Protein AF-A0A835KIJ0-F1 (afdb_monomer_lite)

Sequence (261 aa):
MQQCHLDEHRTGLLRRSGEDGEFAVAELKIVEAASEDTPKKKQMVAELLLFRHGRWSVERPKTINGEGENAAADLLSSWTTRTVLPVGDTDLCWVDLYRGLLLCRVFDRCPVLRHVPLPVETMEMEPLTGPGSARNVCVSGGGHMVKLVVVFPRNGASSSKEGYTDLIPSLLMDAVDEARKNDAGNSAPSSRKSLPEPGMQASDILAGFQEVPSYGLDRDDMLKAYNILGLDNGRRISCLLGLPKNMRKDWLLMEIKSMIA

Radius of gyration: 21.9 Å; chains: 1; bounding box: 50×49×71 Å

pLDDT: mean 74.96, std 20.36, range [27.53, 96.56]

Organism: NCBI:txid1010633

Foldseek 3Di:
DPQDDADQLQKDKAWADDPVIWIKIKGKDWDWDQDPVGNVDTFTFIWIFMDTPLDTDIAGAAEDDVDDDRVRRVLSVPDDFRHWAQAHRFWIWGQDQQFGIWIWRRPDPGIHTYGDGDDPVSVVPADPVGQVVFWDWDADPNRHWIWIGGHDDDPPDDDDDDDDPPPPPTPTPPVHPPVPDDDDDDDDDDDDDDDDDDQDDPVLLVVLLVCLVVLPDDPVLNVLLVVLCPPPSNSVSSSLVSDRPVCSNVVSVVSSVSVVD

Structure (mmCIF, N/CA/C/O backbone):
data_AF-A0A835KIJ0-F1
#
_entry.id   AF-A0A835KIJ0-F1
#
loop_
_atom_site.group_PDB
_atom_site.id
_atom_site.type_symbol
_atom_site.label_atom_id
_atom_site.label_alt_id
_atom_site.label_comp_id
_atom_site.label_asym_id
_atom_site.label_entity_id
_atom_site.label_seq_id
_atom_site.pdbx_PDB_ins_code
_atom_site.Cartn_x
_atom_site.Cartn_y
_atom_site.Cartn_z
_atom_site.occupancy
_atom_site.B_iso_or_equiv
_atom_site.auth_seq_id
_atom_site.auth_comp_id
_atom_site.auth_asym_id
_atom_site.auth_atom_id
_atom_site.pdbx_PDB_model_num
ATOM 1 N N . MET A 1 1 ? 2.822 5.432 23.214 1.00 41.50 1 MET A N 1
ATOM 2 C CA . MET A 1 1 ? 2.946 4.704 21.933 1.00 41.50 1 MET A CA 1
ATOM 3 C C . MET A 1 1 ? 4.029 5.384 21.120 1.00 41.50 1 MET A C 1
ATOM 5 O O . MET A 1 1 ? 3.983 6.602 21.000 1.00 41.50 1 MET A O 1
ATOM 9 N N . GLN A 1 2 ? 5.035 4.646 20.653 1.00 38.44 2 GLN A N 1
ATOM 10 C CA . GLN A 1 2 ? 6.091 5.202 19.809 1.00 38.44 2 GLN A CA 1
ATOM 11 C C . GLN A 1 2 ? 5.464 5.596 18.467 1.00 38.44 2 GLN A C 1
ATOM 13 O O . GLN A 1 2 ? 4.863 4.759 17.799 1.00 38.44 2 GLN A O 1
ATOM 18 N N . GLN A 1 3 ? 5.515 6.884 18.126 1.00 49.81 3 GLN A N 1
ATOM 19 C CA . GLN A 1 3 ? 5.047 7.392 16.839 1.00 49.81 3 GLN A CA 1
ATOM 20 C C . GLN A 1 3 ? 6.002 6.877 15.760 1.00 49.81 3 GLN A C 1
ATOM 22 O O . GLN A 1 3 ? 7.054 7.461 15.516 1.00 49.81 3 GLN A O 1
ATOM 27 N N . CYS A 1 4 ? 5.670 5.739 15.155 1.00 57.22 4 CYS A N 1
ATOM 28 C CA . CYS A 1 4 ? 6.352 5.264 13.961 1.00 57.22 4 CYS A CA 1
ATOM 29 C C . CYS A 1 4 ? 5.982 6.216 12.821 1.00 57.22 4 CYS A C 1
ATOM 31 O O . CYS A 1 4 ? 4.842 6.223 12.364 1.00 57.22 4 CYS A O 1
ATOM 33 N N . HIS A 1 5 ? 6.912 7.074 12.414 1.00 76.81 5 HIS A N 1
ATOM 34 C CA . HIS A 1 5 ? 6.743 7.879 11.212 1.00 76.81 5 HIS A CA 1
ATOM 35 C C . HIS A 1 5 ? 6.842 6.940 10.004 1.00 76.81 5 HIS A C 1
ATOM 37 O O . HIS A 1 5 ? 7.891 6.334 9.790 1.00 76.81 5 HIS A O 1
ATOM 43 N N . LEU A 1 6 ? 5.746 6.782 9.262 1.00 84.81 6 LEU A N 1
ATOM 44 C CA . LEU A 1 6 ? 5.715 6.000 8.024 1.00 84.81 6 LEU A CA 1
ATOM 45 C C . LEU A 1 6 ? 6.145 6.884 6.854 1.00 84.81 6 LEU A C 1
ATOM 47 O O . LEU A 1 6 ? 5.776 8.060 6.809 1.00 84.81 6 LEU A O 1
ATOM 51 N N . ASP A 1 7 ? 6.906 6.322 5.920 1.00 86.69 7 ASP A N 1
ATOM 52 C CA . ASP A 1 7 ? 7.260 6.985 4.665 1.00 86.69 7 ASP A CA 1
ATOM 53 C C . ASP A 1 7 ? 6.060 6.974 3.702 1.00 86.69 7 ASP A C 1
ATOM 55 O O . ASP A 1 7 ? 5.544 5.913 3.342 1.00 86.69 7 ASP A O 1
ATOM 59 N N . GLU A 1 8 ? 5.612 8.156 3.278 1.00 81.69 8 GLU A N 1
ATOM 60 C CA . GLU A 1 8 ? 4.432 8.332 2.420 1.00 81.69 8 GLU A CA 1
ATOM 61 C C . GLU A 1 8 ? 4.567 7.689 1.031 1.00 81.69 8 GLU A C 1
ATOM 63 O O . GLU A 1 8 ? 3.571 7.291 0.433 1.00 81.69 8 GLU A O 1
ATOM 68 N N . HIS A 1 9 ? 5.786 7.533 0.509 1.00 85.50 9 HIS A N 1
ATOM 69 C CA . HIS A 1 9 ? 6.026 6.936 -0.806 1.00 85.50 9 HIS A CA 1
ATOM 70 C C . HIS A 1 9 ? 6.149 5.414 -0.749 1.00 85.50 9 HIS A C 1
ATOM 72 O O . HIS A 1 9 ? 6.054 4.748 -1.782 1.00 85.50 9 HIS A O 1
ATOM 78 N N . ARG A 1 10 ? 6.378 4.859 0.445 1.00 91.94 10 ARG A N 1
ATOM 79 C CA . ARG A 1 10 ? 6.585 3.421 0.681 1.00 91.94 10 ARG A CA 1
ATOM 80 C C . ARG A 1 10 ? 5.423 2.747 1.386 1.00 91.94 10 ARG A C 1
ATOM 82 O O . ARG A 1 10 ? 5.423 1.519 1.511 1.00 91.94 10 ARG A O 1
ATOM 89 N N . THR A 1 11 ? 4.451 3.536 1.822 1.00 94.81 11 THR A N 1
ATOM 90 C CA . THR A 1 11 ? 3.296 3.078 2.582 1.00 94.81 11 THR A CA 1
ATOM 91 C C . THR A 1 11 ? 2.063 3.042 1.699 1.00 94.81 11 THR A C 1
ATOM 93 O O . THR A 1 11 ? 1.697 4.036 1.081 1.00 94.81 11 THR A O 1
ATOM 96 N N . GLY A 1 12 ? 1.406 1.887 1.657 1.00 93.69 12 GLY A N 1
ATOM 97 C CA . GLY A 1 12 ? 0.098 1.727 1.037 1.00 93.69 12 GLY A CA 1
ATOM 98 C C . GLY A 1 12 ? -0.989 1.499 2.077 1.00 93.69 12 GLY A C 1
ATOM 99 O O . GLY A 1 12 ? -0.742 0.947 3.152 1.00 93.69 12 GLY A O 1
ATOM 100 N N . LEU A 1 13 ? -2.204 1.903 1.723 1.00 93.00 13 LEU A N 1
ATOM 101 C CA . LEU A 1 13 ? -3.431 1.657 2.470 1.00 93.00 13 LEU A CA 1
ATOM 102 C C . LEU A 1 13 ? -4.401 0.908 1.549 1.00 93.00 13 LEU A C 1
ATOM 104 O O . LEU A 1 13 ? -4.644 1.344 0.423 1.00 93.00 13 LEU A O 1
ATOM 108 N N . LEU A 1 14 ? -4.941 -0.213 2.024 1.00 92.88 14 LEU A N 1
ATOM 109 C CA . LEU A 1 14 ? -5.892 -1.041 1.284 1.00 92.88 14 LEU A CA 1
ATOM 110 C C . LEU A 1 14 ? -7.078 -1.407 2.171 1.00 92.88 14 LEU A C 1
ATOM 112 O O . LEU A 1 14 ? -6.893 -1.791 3.326 1.00 92.88 14 LEU A O 1
ATOM 116 N N . ARG A 1 15 ? -8.285 -1.350 1.607 1.00 88.69 15 ARG A N 1
ATOM 117 C CA . ARG A 1 15 ? -9.520 -1.824 2.236 1.00 88.69 15 ARG A CA 1
ATOM 118 C C . ARG A 1 15 ? -10.118 -2.943 1.407 1.00 88.69 15 ARG A C 1
ATOM 120 O O . ARG A 1 15 ? -10.230 -2.819 0.190 1.00 88.69 15 ARG A O 1
ATOM 127 N N . ARG A 1 16 ? -10.516 -4.013 2.082 1.00 86.75 16 ARG A N 1
ATOM 128 C CA . ARG A 1 16 ? -11.211 -5.145 1.489 1.00 86.75 16 ARG A CA 1
ATOM 129 C C . ARG A 1 16 ? -12.697 -4.832 1.361 1.00 86.75 16 ARG A C 1
ATOM 131 O O . ARG A 1 16 ? -13.292 -4.264 2.279 1.00 86.75 16 ARG A O 1
ATOM 138 N N . SER A 1 17 ? -13.309 -5.226 0.251 1.00 77.94 17 SER A N 1
ATOM 139 C CA . SER A 1 17 ? -14.758 -5.110 0.084 1.00 77.94 17 SER A CA 1
ATOM 140 C C . SER A 1 17 ? -15.486 -6.127 0.972 1.00 77.94 17 SER A C 1
ATOM 142 O O . SER A 1 17 ? -15.147 -7.309 0.982 1.00 77.94 17 SER A O 1
ATOM 144 N N . GLY A 1 18 ? -16.475 -5.669 1.741 1.00 69.62 18 GLY A N 1
ATOM 145 C CA . GLY A 1 18 ? -17.272 -6.492 2.657 1.00 69.62 18 GLY A CA 1
ATOM 146 C C . GLY A 1 18 ? -17.982 -5.652 3.722 1.00 69.62 18 GLY A C 1
ATOM 147 O O . GLY A 1 18 ? -17.591 -4.512 3.964 1.00 69.62 18 GLY A O 1
ATOM 148 N N . GLU A 1 19 ? -19.011 -6.221 4.357 1.00 58.47 19 GLU A N 1
ATOM 149 C CA . GLU A 1 19 ? -19.890 -5.534 5.326 1.00 58.47 19 GLU A CA 1
ATOM 150 C C . GLU A 1 19 ? -19.114 -4.972 6.538 1.00 58.47 19 GLU A C 1
ATOM 152 O O . GLU A 1 19 ? -19.363 -3.848 6.966 1.00 58.47 19 GLU A O 1
ATOM 157 N N . ASP A 1 20 ? -18.076 -5.688 6.989 1.00 64.50 20 ASP A N 1
ATOM 158 C CA . ASP A 1 20 ? -17.176 -5.268 8.078 1.00 64.50 20 ASP A CA 1
ATOM 159 C C . ASP A 1 20 ? -15.852 -4.630 7.605 1.00 64.50 20 ASP A C 1
ATOM 161 O O . ASP A 1 20 ? -15.002 -4.315 8.439 1.00 64.50 20 ASP A O 1
ATOM 165 N N . GLY A 1 21 ? -15.661 -4.479 6.286 1.00 69.56 21 GLY A N 1
ATOM 166 C CA . GLY A 1 21 ? -14.508 -3.865 5.608 1.00 69.56 21 GLY A CA 1
ATOM 167 C C . GLY A 1 21 ? -13.172 -3.898 6.363 1.00 69.56 21 GLY A C 1
ATOM 168 O O . GLY A 1 21 ? -12.775 -2.896 6.956 1.00 69.56 21 GLY A O 1
ATOM 169 N N . GLU A 1 22 ? -12.445 -5.021 6.330 1.00 86.94 22 GLU A N 1
ATOM 170 C CA . GLU A 1 22 ? -11.087 -5.067 6.892 1.00 86.94 22 GLU A CA 1
ATOM 171 C C . GLU A 1 22 ? -10.152 -4.141 6.098 1.00 86.94 22 GLU A C 1
ATOM 173 O O . GLU A 1 22 ? -10.223 -4.080 4.869 1.00 86.94 22 GLU A O 1
ATOM 178 N N . PHE A 1 23 ? -9.242 -3.447 6.779 1.00 91.06 23 PHE A N 1
ATOM 179 C CA . PHE A 1 23 ? -8.198 -2.667 6.124 1.00 91.06 23 PHE A CA 1
ATOM 180 C C . PHE A 1 23 ? -6.808 -3.052 6.625 1.00 91.06 23 PHE A C 1
ATOM 182 O O . PHE A 1 23 ? -6.632 -3.535 7.749 1.00 91.06 23 PHE A O 1
ATOM 189 N N . ALA A 1 24 ? -5.818 -2.793 5.779 1.00 92.94 24 ALA A N 1
ATOM 190 C CA . ALA A 1 24 ? -4.414 -2.958 6.093 1.00 92.94 24 ALA A CA 1
ATOM 191 C C . ALA A 1 24 ? -3.617 -1.714 5.688 1.00 92.94 24 ALA A C 1
ATOM 193 O O . ALA A 1 24 ? -3.882 -1.094 4.656 1.00 92.94 24 ALA A O 1
ATOM 194 N N . VAL A 1 25 ? -2.613 -1.377 6.497 1.00 94.44 25 VAL A N 1
ATOM 195 C CA . VAL A 1 25 ? -1.565 -0.410 6.145 1.00 94.44 25 VAL A CA 1
ATOM 196 C C . VAL A 1 25 ? -0.251 -1.155 6.098 1.00 94.44 25 VAL A C 1
ATOM 198 O O . VAL A 1 25 ? 0.072 -1.869 7.045 1.00 94.44 25 VAL A O 1
ATOM 201 N N . ALA A 1 26 ? 0.508 -1.005 5.019 1.00 95.81 26 ALA A N 1
ATOM 202 C CA . ALA A 1 26 ? 1.786 -1.683 4.890 1.00 95.81 26 ALA A CA 1
ATOM 203 C C . ALA A 1 26 ? 2.858 -0.749 4.336 1.00 95.81 26 ALA A C 1
ATOM 205 O O . ALA A 1 26 ? 2.668 -0.130 3.291 1.00 95.81 26 ALA A O 1
ATOM 206 N N . GLU A 1 27 ? 3.995 -0.686 5.022 1.00 95.69 27 GLU A N 1
ATOM 207 C CA . GLU A 1 27 ? 5.199 0.004 4.561 1.00 95.69 27 GLU A CA 1
ATOM 208 C C . GLU A 1 27 ? 6.265 -1.027 4.182 1.00 95.69 27 GLU A C 1
ATOM 210 O O . GLU A 1 27 ? 6.603 -1.898 4.987 1.00 95.69 27 GLU A O 1
ATOM 215 N N . LEU A 1 28 ? 6.806 -0.919 2.966 1.00 96.56 28 LEU A N 1
ATOM 216 C CA . LEU A 1 28 ? 7.900 -1.769 2.495 1.00 96.56 28 LEU A CA 1
ATOM 217 C C . LEU A 1 28 ? 9.247 -1.080 2.716 1.00 96.56 28 LEU A C 1
ATOM 219 O O . LEU A 1 28 ? 9.509 0.003 2.184 1.00 96.56 28 LEU A O 1
ATOM 223 N N . LYS A 1 29 ? 10.133 -1.750 3.450 1.00 94.25 29 LYS A N 1
ATOM 224 C CA . LYS A 1 29 ? 11.524 -1.346 3.659 1.00 94.25 29 LYS A CA 1
ATOM 225 C C . LYS A 1 29 ? 12.450 -2.391 3.073 1.00 94.25 29 LYS A C 1
ATOM 227 O O . LYS A 1 29 ? 12.216 -3.586 3.204 1.00 94.25 29 LYS A O 1
ATOM 232 N N . ILE A 1 30 ? 13.523 -1.923 2.452 1.00 94.12 30 ILE A N 1
ATOM 233 C CA . ILE A 1 30 ? 14.639 -2.778 2.067 1.00 94.12 30 ILE A CA 1
ATOM 234 C C . ILE A 1 30 ? 15.734 -2.579 3.104 1.00 94.12 30 ILE A C 1
ATOM 236 O O . ILE A 1 30 ? 16.138 -1.442 3.359 1.00 94.12 30 ILE A O 1
ATOM 240 N N . VAL A 1 31 ? 16.169 -3.668 3.729 1.00 92.81 31 VAL A N 1
ATOM 241 C CA . VAL A 1 31 ? 17.125 -3.645 4.839 1.00 92.81 31 VAL A CA 1
ATOM 242 C C . VAL A 1 31 ? 18.221 -4.681 4.635 1.00 92.81 31 VAL A C 1
ATOM 244 O O . VAL A 1 31 ? 18.003 -5.720 4.015 1.00 92.81 31 VAL A O 1
ATOM 247 N N . GLU A 1 32 ? 19.404 -4.421 5.188 1.00 90.88 32 GLU A N 1
ATOM 248 C CA . GLU A 1 32 ? 20.456 -5.432 5.269 1.00 90.88 32 GLU A CA 1
ATOM 249 C C . GLU A 1 32 ? 20.127 -6.448 6.370 1.00 90.88 32 GLU A C 1
ATOM 251 O O . GLU A 1 32 ? 19.958 -6.082 7.535 1.00 90.88 32 GLU A O 1
ATOM 256 N N . ALA A 1 33 ? 20.115 -7.732 6.026 1.00 86.62 33 ALA A N 1
ATOM 257 C CA . ALA A 1 33 ? 20.052 -8.838 6.972 1.00 86.62 33 ALA A CA 1
ATOM 258 C C . ALA A 1 33 ? 21.241 -9.786 6.775 1.00 86.62 33 ALA A C 1
ATOM 260 O O . ALA A 1 33 ? 21.843 -9.852 5.703 1.00 86.62 33 ALA A O 1
ATOM 261 N N . ALA A 1 34 ? 21.607 -10.517 7.828 1.00 81.56 34 ALA A N 1
ATOM 262 C CA . ALA A 1 34 ? 22.583 -11.592 7.703 1.00 81.56 34 ALA A CA 1
ATOM 263 C C . ALA A 1 34 ? 21.978 -12.735 6.874 1.00 81.56 34 ALA A C 1
ATOM 265 O O . ALA A 1 34 ? 20.834 -13.121 7.105 1.00 81.56 34 ALA A O 1
ATOM 266 N N . SER A 1 35 ? 22.745 -13.266 5.921 1.00 73.56 35 SER A N 1
ATOM 267 C CA . SER A 1 35 ? 22.374 -14.472 5.180 1.00 73.56 35 SER A CA 1
ATOM 268 C C . SER A 1 35 ? 22.282 -15.665 6.137 1.00 73.56 35 SER A C 1
ATOM 270 O O . SER A 1 35 ? 23.167 -15.847 6.978 1.00 73.56 35 SER A O 1
ATOM 272 N N . GLU A 1 36 ? 21.231 -16.479 5.992 1.00 70.00 36 GLU A N 1
ATOM 273 C CA . GLU A 1 36 ? 21.048 -17.710 6.777 1.00 70.00 36 GLU A CA 1
ATOM 274 C C . GLU A 1 36 ? 22.184 -18.718 6.533 1.00 70.00 36 GLU A C 1
ATOM 276 O O . GLU A 1 36 ? 22.656 -19.351 7.476 1.00 70.00 36 GLU A O 1
ATOM 281 N N . ASP A 1 37 ? 22.690 -18.798 5.298 1.00 70.81 37 ASP A N 1
ATOM 282 C CA . ASP A 1 37 ? 23.741 -19.748 4.911 1.00 70.81 37 ASP A CA 1
ATOM 283 C C . ASP A 1 37 ? 25.134 -19.324 5.386 1.00 70.81 37 ASP A C 1
ATOM 285 O O . ASP A 1 37 ? 25.995 -20.149 5.695 1.00 70.81 37 ASP A O 1
ATOM 289 N N . THR A 1 38 ? 25.391 -18.014 5.417 1.00 72.31 38 THR A N 1
ATOM 290 C CA . THR A 1 38 ? 26.701 -17.461 5.772 1.00 72.31 38 THR A CA 1
ATOM 291 C C . THR A 1 38 ? 26.541 -16.169 6.577 1.00 72.31 38 THR A C 1
ATOM 293 O O . THR A 1 38 ? 26.437 -15.093 5.995 1.00 72.31 38 THR A O 1
ATOM 296 N N . PRO A 1 39 ? 26.642 -16.212 7.921 1.00 68.31 39 PRO A N 1
ATOM 297 C CA . PRO A 1 39 ? 26.411 -15.047 8.789 1.00 68.31 39 PRO A CA 1
ATOM 298 C C . PRO A 1 39 ? 27.321 -13.836 8.516 1.00 68.31 39 PRO A C 1
ATOM 300 O O . PRO A 1 39 ? 27.042 -12.728 8.965 1.00 68.31 39 PRO A O 1
ATOM 303 N N . LYS A 1 40 ? 28.436 -14.038 7.796 1.00 74.19 40 LYS A N 1
ATOM 304 C CA . LYS A 1 40 ? 29.366 -12.976 7.372 1.00 74.19 40 LYS A CA 1
ATOM 305 C C . LYS A 1 40 ? 28.929 -12.254 6.093 1.00 74.19 40 LYS A C 1
ATOM 307 O O . LYS A 1 40 ? 29.454 -11.180 5.807 1.00 74.19 40 LYS A O 1
ATOM 312 N N . LYS A 1 41 ? 28.010 -12.830 5.317 1.00 78.19 41 LYS A N 1
ATOM 313 C CA . LYS A 1 41 ? 27.464 -12.234 4.100 1.00 78.19 41 LYS A CA 1
ATOM 314 C C . LYS A 1 41 ? 26.174 -11.511 4.468 1.00 78.19 41 LYS A C 1
ATOM 316 O O . LYS A 1 41 ? 25.235 -12.114 4.982 1.00 78.19 41 LYS A O 1
ATOM 321 N N . LYS A 1 42 ? 26.141 -10.205 4.224 1.00 82.69 42 LYS A N 1
ATOM 322 C CA . LYS A 1 42 ? 24.912 -9.422 4.326 1.00 82.69 42 LYS A CA 1
ATOM 323 C C . LYS A 1 42 ? 24.173 -9.469 2.999 1.00 82.69 42 LYS A C 1
ATOM 325 O O . LYS A 1 42 ? 24.801 -9.417 1.943 1.00 82.69 42 LYS A O 1
ATOM 330 N N . GLN A 1 43 ? 22.856 -9.560 3.070 1.00 86.75 43 GLN A N 1
ATOM 331 C CA . GLN A 1 43 ? 21.971 -9.574 1.920 1.00 86.75 43 GLN A CA 1
ATOM 332 C C . GLN A 1 43 ? 20.840 -8.576 2.143 1.00 86.75 43 GLN A C 1
ATOM 334 O O . GLN A 1 43 ? 20.396 -8.366 3.272 1.00 86.75 43 GLN A O 1
ATOM 339 N N . MET A 1 44 ? 20.390 -7.949 1.063 1.00 89.56 44 MET A N 1
ATOM 340 C CA . MET A 1 44 ? 19.240 -7.057 1.105 1.00 89.56 44 MET A CA 1
ATOM 341 C C . MET A 1 44 ? 17.965 -7.893 1.122 1.00 89.56 44 MET A C 1
ATOM 343 O O . MET A 1 44 ? 17.772 -8.754 0.263 1.00 89.56 44 MET A O 1
ATOM 347 N N . VAL A 1 45 ? 17.114 -7.650 2.114 1.00 92.12 45 VAL A N 1
ATOM 348 C CA . VAL A 1 45 ? 15.833 -8.334 2.298 1.00 92.12 45 VAL A CA 1
ATOM 349 C C . VAL A 1 45 ? 14.704 -7.321 2.403 1.00 92.12 45 VAL A C 1
ATOM 351 O O . VAL A 1 45 ? 14.901 -6.174 2.812 1.00 92.12 45 VAL A O 1
ATOM 354 N N . ALA A 1 46 ? 13.508 -7.763 2.037 1.00 94.12 46 ALA A N 1
ATOM 355 C CA . ALA A 1 46 ? 12.298 -6.991 2.220 1.00 94.12 46 ALA A CA 1
ATOM 356 C C . ALA A 1 46 ? 11.767 -7.166 3.647 1.00 94.12 46 ALA A C 1
ATOM 358 O O . ALA A 1 46 ? 11.594 -8.284 4.136 1.00 94.12 46 ALA A O 1
ATOM 359 N N . GLU A 1 47 ? 11.473 -6.051 4.297 1.00 95.12 47 GLU A N 1
ATOM 360 C CA . GLU A 1 47 ? 10.808 -5.985 5.588 1.00 95.12 47 GLU A CA 1
ATOM 361 C C . GLU A 1 47 ? 9.503 -5.202 5.424 1.00 95.12 47 GLU A C 1
ATOM 363 O O . GLU A 1 47 ? 9.486 -4.083 4.909 1.00 95.12 47 GLU A O 1
ATOM 368 N N . LEU A 1 48 ? 8.397 -5.816 5.830 1.00 95.06 48 LEU A N 1
ATOM 369 C CA . LEU A 1 48 ? 7.054 -5.279 5.699 1.00 95.06 48 LEU A CA 1
ATOM 370 C C . LEU A 1 48 ? 6.529 -4.910 7.086 1.00 95.06 48 LEU A C 1
ATOM 372 O O . LEU A 1 48 ? 6.223 -5.782 7.901 1.00 95.06 48 LEU A O 1
ATOM 376 N N . LEU A 1 49 ? 6.409 -3.612 7.351 1.00 95.00 49 LEU A N 1
ATOM 377 C CA . LEU A 1 49 ? 5.735 -3.113 8.544 1.00 95.00 49 LEU A CA 1
ATOM 378 C C . LEU A 1 49 ? 4.230 -3.087 8.258 1.00 95.00 49 LEU A C 1
ATOM 380 O O . LEU A 1 49 ? 3.754 -2.235 7.512 1.00 95.00 49 LEU A O 1
ATOM 384 N N . LEU A 1 50 ? 3.498 -4.041 8.828 1.00 94.12 50 LEU A N 1
ATOM 385 C CA . LEU A 1 50 ? 2.104 -4.331 8.507 1.00 94.12 50 LEU A CA 1
ATOM 386 C C . LEU A 1 50 ? 1.192 -4.042 9.701 1.00 94.12 50 LEU A C 1
ATOM 388 O O . LEU A 1 50 ? 1.322 -4.654 10.766 1.00 94.12 50 LEU A O 1
ATOM 392 N N . PHE A 1 51 ? 0.232 -3.146 9.498 1.00 92.38 51 PHE A N 1
ATOM 393 C CA . PHE A 1 51 ? -0.917 -2.938 10.364 1.00 92.38 51 PHE A CA 1
ATOM 394 C C . PHE A 1 51 ? -2.123 -3.662 9.786 1.00 92.38 51 PHE A C 1
ATOM 396 O O . PHE A 1 51 ? -2.586 -3.334 8.697 1.00 92.38 51 PHE A O 1
ATOM 403 N N . ARG A 1 52 ? -2.653 -4.622 10.536 1.00 90.06 52 ARG A N 1
ATOM 404 C CA . ARG A 1 52 ? -3.911 -5.315 10.239 1.00 90.06 52 ARG A CA 1
ATOM 405 C C . ARG A 1 52 ? -4.564 -5.710 11.550 1.00 90.06 52 ARG A C 1
ATOM 407 O O . ARG A 1 52 ? -3.868 -5.885 12.550 1.00 90.06 52 ARG A O 1
ATOM 414 N N . HIS A 1 53 ? -5.886 -5.851 11.569 1.00 84.25 53 HIS A N 1
ATOM 415 C CA . HIS A 1 53 ? -6.619 -6.228 12.786 1.00 84.25 53 HIS A CA 1
ATOM 416 C C . HIS A 1 53 ? -6.297 -5.341 14.015 1.00 84.25 53 HIS A C 1
ATOM 418 O O . HIS A 1 53 ? -6.262 -5.825 15.142 1.00 84.25 53 HIS A O 1
ATOM 424 N N . GLY A 1 54 ? -6.006 -4.049 13.808 1.00 83.38 54 GLY A N 1
ATOM 425 C CA . GLY A 1 54 ? -5.702 -3.111 14.896 1.00 83.38 54 GLY A CA 1
ATOM 426 C C . GLY A 1 54 ? -4.291 -3.217 15.491 1.00 83.38 54 GLY A C 1
ATOM 427 O O . GLY A 1 54 ? -4.006 -2.555 16.488 1.00 83.38 54 GLY A O 1
ATOM 428 N N . ARG A 1 55 ? -3.393 -4.030 14.917 1.00 87.56 55 ARG A N 1
ATOM 429 C CA . ARG A 1 55 ? -2.056 -4.269 15.474 1.00 87.56 55 ARG A CA 1
ATOM 430 C C . ARG A 1 55 ? -0.957 -4.155 14.420 1.00 87.56 55 ARG A C 1
ATOM 432 O O . ARG A 1 55 ? -1.089 -4.662 13.311 1.00 87.56 55 ARG A O 1
ATOM 439 N N . TRP A 1 56 ? 0.154 -3.531 14.815 1.00 91.69 56 TRP A N 1
ATOM 440 C CA . TRP A 1 56 ? 1.395 -3.488 14.041 1.00 91.69 56 TRP A CA 1
ATOM 441 C C . TRP A 1 56 ? 2.207 -4.777 14.206 1.00 91.69 56 TRP A C 1
ATOM 443 O O . TRP A 1 56 ? 2.329 -5.324 15.306 1.00 91.69 56 TRP A O 1
ATOM 453 N N . SER A 1 57 ? 2.796 -5.231 13.106 1.00 92.75 57 SER A N 1
ATOM 454 C CA . SER A 1 57 ? 3.694 -6.381 13.015 1.00 92.75 57 SER A CA 1
ATOM 455 C C . SER A 1 57 ? 4.799 -6.101 12.000 1.00 92.75 57 SER A C 1
ATOM 457 O O . SER A 1 57 ? 4.618 -5.283 11.101 1.00 92.75 57 SER A O 1
ATOM 459 N N . VAL A 1 58 ? 5.945 -6.758 12.164 1.00 93.94 58 VAL A N 1
ATOM 460 C CA . VAL A 1 58 ? 7.050 -6.713 11.203 1.00 93.94 58 VAL A CA 1
ATOM 461 C C . VAL A 1 58 ? 7.174 -8.103 10.599 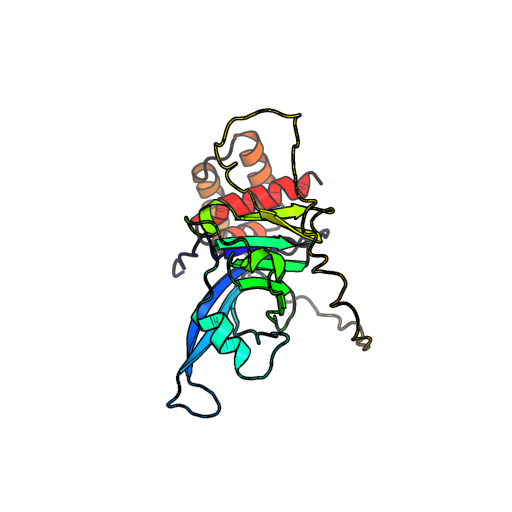1.00 93.94 58 VAL A C 1
ATOM 463 O O . VAL A 1 58 ? 7.450 -9.062 11.316 1.00 93.94 58 VAL A O 1
ATOM 466 N N . GLU A 1 59 ? 6.942 -8.202 9.296 1.00 93.31 59 GLU A N 1
ATOM 467 C CA . GLU A 1 59 ? 6.996 -9.442 8.524 1.00 93.31 59 GLU A CA 1
ATOM 468 C C . GLU A 1 59 ? 8.193 -9.382 7.566 1.00 93.31 59 GLU A C 1
ATOM 470 O O . GLU A 1 59 ? 8.517 -8.323 7.029 1.00 93.31 59 GLU A O 1
ATOM 475 N N . ARG A 1 60 ? 8.851 -10.515 7.313 1.00 92.44 60 ARG A N 1
ATOM 476 C CA . ARG A 1 60 ? 9.917 -10.624 6.300 1.00 92.44 60 ARG A CA 1
ATOM 477 C C . ARG A 1 60 ? 9.455 -11.551 5.184 1.00 92.44 60 ARG A C 1
ATOM 479 O O . ARG A 1 60 ? 9.775 -12.741 5.208 1.00 92.44 60 ARG A O 1
ATOM 486 N N . PRO A 1 61 ? 8.619 -11.044 4.261 1.00 91.69 61 PRO A N 1
ATOM 487 C CA . PRO A 1 61 ? 8.045 -11.865 3.210 1.00 91.69 61 PRO A CA 1
ATOM 488 C C . PRO A 1 61 ? 9.142 -12.386 2.282 1.00 91.69 61 PRO A C 1
ATOM 490 O O . PRO A 1 61 ? 10.067 -11.661 1.905 1.00 91.69 61 PRO A O 1
ATOM 493 N N . LYS A 1 62 ? 9.008 -13.644 1.857 1.00 90.06 62 LYS A N 1
ATOM 494 C CA . LYS A 1 62 ? 9.836 -14.170 0.769 1.00 90.06 62 LYS A CA 1
ATOM 495 C C . LYS A 1 62 ? 9.541 -13.376 -0.500 1.00 90.06 62 LYS A C 1
ATOM 497 O O . LYS A 1 62 ? 8.383 -13.061 -0.779 1.00 90.06 62 LYS A O 1
ATOM 502 N N . THR A 1 63 ? 10.587 -13.064 -1.256 1.00 87.31 63 THR A N 1
ATOM 503 C CA . THR A 1 63 ? 10.451 -12.426 -2.567 1.00 87.31 63 THR A CA 1
ATOM 504 C C . THR A 1 63 ? 10.548 -13.506 -3.628 1.00 87.31 63 THR A C 1
ATOM 506 O O . THR A 1 63 ? 11.581 -14.152 -3.762 1.00 87.31 63 THR A O 1
ATOM 509 N N . ILE A 1 64 ? 9.447 -13.727 -4.339 1.00 85.88 64 ILE A N 1
ATOM 510 C CA . ILE A 1 64 ? 9.387 -14.584 -5.514 1.00 85.88 64 ILE A CA 1
ATOM 511 C C . ILE A 1 64 ? 9.684 -13.699 -6.714 1.00 85.88 64 ILE A C 1
ATOM 513 O O . ILE A 1 64 ? 8.858 -12.885 -7.130 1.00 85.88 64 ILE A O 1
ATOM 517 N N . ASN A 1 65 ? 10.872 -13.873 -7.257 1.00 78.88 65 ASN A N 1
ATOM 518 C CA . ASN A 1 65 ? 11.280 -13.380 -8.556 1.00 78.88 65 ASN A CA 1
ATOM 519 C C . ASN A 1 65 ? 11.356 -14.590 -9.501 1.00 78.88 65 ASN A C 1
ATOM 521 O O . ASN A 1 65 ? 11.755 -15.676 -9.092 1.00 78.88 65 ASN A O 1
ATOM 525 N N . GLY A 1 66 ? 10.941 -14.444 -10.759 1.00 64.75 66 GLY A N 1
ATOM 526 C CA . GLY A 1 66 ? 10.938 -15.546 -11.740 1.00 64.75 66 GLY A CA 1
ATOM 527 C C . GLY A 1 66 ? 12.332 -16.059 -12.142 1.00 64.75 66 GLY A C 1
ATOM 528 O O . GLY A 1 66 ? 12.453 -16.840 -13.079 1.00 64.75 66 GLY A O 1
ATOM 529 N N . GLU A 1 67 ? 13.376 -15.615 -11.449 1.00 62.69 67 GLU A N 1
ATOM 530 C CA . GLU A 1 67 ? 14.789 -15.861 -11.708 1.00 62.69 67 GLU A CA 1
ATOM 531 C C . GLU A 1 67 ? 15.413 -16.416 -10.418 1.00 62.69 67 GLU A C 1
ATOM 533 O O . GLU A 1 67 ? 14.997 -16.022 -9.335 1.00 62.69 67 GLU A O 1
ATOM 538 N N . GLY A 1 68 ? 16.362 -17.355 -10.516 1.00 62.19 68 GLY A N 1
ATOM 539 C CA . GLY A 1 68 ? 16.798 -18.241 -9.417 1.00 62.19 68 GLY A CA 1
ATOM 540 C C . GLY A 1 68 ? 17.228 -17.607 -8.075 1.00 62.19 68 GLY A C 1
ATOM 541 O O . GLY A 1 68 ? 17.240 -16.398 -7.883 1.00 62.19 68 GLY A O 1
ATOM 542 N N . GLU A 1 69 ? 17.647 -18.453 -7.128 1.00 57.94 69 GLU A N 1
ATOM 543 C CA . GLU A 1 69 ? 17.741 -18.166 -5.677 1.00 57.94 69 GLU A CA 1
ATOM 544 C C . GLU A 1 69 ? 18.473 -16.871 -5.250 1.00 57.94 69 GLU A C 1
ATOM 546 O O . GLU A 1 69 ? 18.118 -16.289 -4.226 1.00 57.94 69 GLU A O 1
ATOM 551 N N . ASN A 1 70 ? 19.454 -16.370 -6.013 1.00 67.31 70 ASN A N 1
ATOM 552 C CA . ASN A 1 70 ? 20.175 -15.127 -5.678 1.00 67.31 70 ASN A CA 1
ATOM 553 C C . ASN A 1 70 ? 19.561 -13.849 -6.273 1.00 67.31 70 ASN A C 1
ATOM 555 O O . ASN A 1 70 ? 19.860 -12.752 -5.797 1.00 67.31 70 ASN A O 1
ATOM 559 N N . ALA A 1 71 ? 18.697 -13.963 -7.281 1.00 78.38 71 ALA A N 1
ATOM 560 C CA . ALA A 1 71 ? 18.238 -12.803 -8.036 1.00 78.38 71 ALA A CA 1
ATOM 561 C C . ALA A 1 71 ? 17.286 -11.899 -7.221 1.00 78.38 71 ALA A C 1
ATOM 563 O O . ALA A 1 71 ? 17.190 -10.702 -7.493 1.00 78.38 71 ALA A O 1
ATOM 564 N N . ALA A 1 72 ? 16.657 -12.416 -6.157 1.00 84.38 72 ALA A N 1
ATOM 565 C CA . ALA A 1 72 ? 15.807 -11.615 -5.278 1.00 84.38 72 ALA A CA 1
ATOM 566 C C . ALA A 1 72 ? 16.617 -10.541 -4.540 1.00 84.38 72 ALA A C 1
ATOM 568 O O . ALA A 1 72 ? 16.192 -9.396 -4.434 1.00 84.38 72 ALA A O 1
ATOM 569 N N . ALA A 1 73 ? 17.808 -10.877 -4.051 1.00 86.44 73 ALA A N 1
ATOM 570 C CA . ALA A 1 73 ? 18.627 -9.910 -3.335 1.00 86.44 73 ALA A CA 1
ATOM 571 C C . ALA A 1 73 ? 19.249 -8.860 -4.245 1.00 86.44 73 ALA A C 1
ATOM 573 O O . ALA A 1 73 ? 19.326 -7.694 -3.858 1.00 86.44 73 ALA A O 1
ATOM 574 N N . ASP A 1 74 ? 19.650 -9.258 -5.450 1.00 87.38 74 ASP A N 1
ATOM 575 C CA . ASP A 1 74 ? 20.152 -8.326 -6.454 1.00 87.38 74 ASP A CA 1
ATOM 576 C C . ASP A 1 74 ? 19.047 -7.341 -6.861 1.00 87.38 74 ASP A C 1
ATOM 578 O O . ASP A 1 74 ? 19.288 -6.131 -6.888 1.00 87.38 74 ASP A O 1
ATOM 582 N N . LEU A 1 75 ? 17.812 -7.825 -7.051 1.00 90.19 75 LEU A N 1
ATOM 583 C CA . LEU A 1 75 ? 16.629 -6.990 -7.277 1.00 90.19 75 LEU A CA 1
ATOM 584 C C . LEU A 1 75 ? 16.420 -5.982 -6.140 1.00 90.19 75 LEU A C 1
ATOM 586 O O . LEU A 1 75 ? 16.287 -4.785 -6.403 1.00 90.19 75 LEU A O 1
ATOM 590 N N . LEU A 1 76 ? 16.396 -6.454 -4.889 1.00 92.00 76 LEU A N 1
ATOM 591 C CA . LEU A 1 76 ? 16.113 -5.617 -3.722 1.00 92.00 76 LEU A CA 1
ATOM 592 C C . LEU A 1 76 ? 17.235 -4.611 -3.447 1.00 92.00 76 LEU A C 1
ATOM 594 O O . LEU A 1 76 ? 16.948 -3.491 -3.038 1.00 92.00 76 LEU A O 1
ATOM 598 N N . SER A 1 77 ? 18.497 -4.957 -3.725 1.00 90.44 77 SER A N 1
ATOM 599 C CA . SER A 1 77 ? 19.666 -4.107 -3.440 1.00 90.44 77 SER A CA 1
ATOM 600 C C . SER A 1 77 ? 19.626 -2.722 -4.073 1.00 90.44 77 SER A C 1
ATOM 602 O O . SER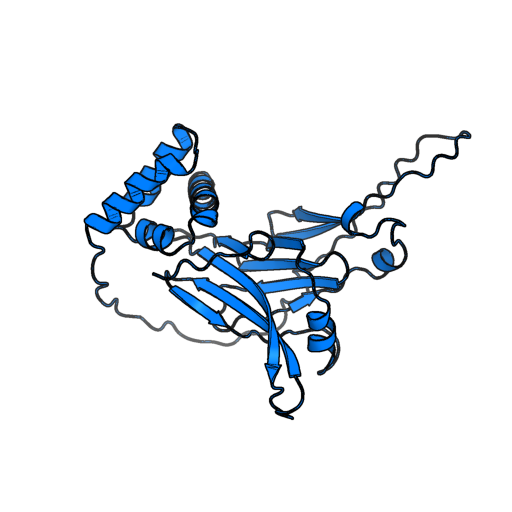 A 1 77 ? 20.281 -1.791 -3.610 1.00 90.44 77 SER A O 1
ATOM 604 N N . SER A 1 78 ? 18.854 -2.592 -5.139 1.00 89.19 78 SER A N 1
ATOM 605 C CA . SER A 1 78 ? 18.758 -1.385 -5.944 1.00 89.19 78 SER A CA 1
ATOM 606 C C . SER A 1 78 ? 17.302 -0.992 -6.200 1.00 89.19 78 SER A C 1
ATOM 608 O O . SER A 1 78 ? 17.028 -0.145 -7.054 1.00 89.19 78 SER A O 1
ATOM 610 N N . TRP A 1 79 ? 16.377 -1.587 -5.440 1.00 93.50 79 TRP A N 1
ATOM 611 C CA . TRP A 1 79 ? 14.957 -1.270 -5.451 1.00 93.50 79 TRP A CA 1
ATOM 612 C C . TRP A 1 79 ? 14.687 0.102 -4.837 1.00 93.50 79 TRP A C 1
ATOM 614 O O . TRP A 1 79 ? 15.116 0.406 -3.723 1.00 93.50 79 TRP A O 1
ATOM 624 N N . THR A 1 80 ? 13.921 0.921 -5.551 1.00 90.50 80 THR A N 1
ATOM 625 C CA . THR A 1 80 ? 13.482 2.244 -5.119 1.00 90.50 80 THR A CA 1
ATOM 626 C C . THR A 1 80 ? 11.983 2.388 -5.345 1.00 90.50 80 THR A C 1
ATOM 628 O O . THR A 1 80 ? 11.516 2.655 -6.451 1.00 90.50 80 THR A O 1
ATOM 631 N N . THR A 1 81 ? 11.214 2.269 -4.263 1.00 92.81 81 THR A N 1
ATOM 632 C CA . THR A 1 81 ? 9.770 2.498 -4.316 1.00 92.81 81 THR A CA 1
ATOM 633 C C . THR A 1 81 ? 9.475 3.961 -4.631 1.00 92.81 81 THR A C 1
ATOM 635 O O . THR A 1 81 ? 9.861 4.864 -3.888 1.00 92.81 81 THR A O 1
ATOM 638 N N . ARG A 1 82 ? 8.744 4.181 -5.722 1.00 89.81 82 ARG A N 1
ATOM 639 C CA . ARG A 1 82 ? 8.259 5.490 -6.155 1.00 89.81 82 ARG A CA 1
ATOM 640 C C . ARG A 1 82 ? 6.861 5.799 -5.632 1.00 89.81 82 ARG A C 1
ATOM 642 O O . ARG A 1 82 ? 6.573 6.947 -5.311 1.00 89.81 82 ARG A O 1
ATOM 649 N N . THR A 1 83 ? 5.990 4.796 -5.618 1.00 91.06 83 THR A N 1
ATOM 650 C CA . THR A 1 83 ? 4.608 4.904 -5.149 1.00 91.06 83 THR A CA 1
ATOM 651 C C . THR A 1 83 ? 4.074 3.524 -4.771 1.00 91.06 83 THR A C 1
ATOM 653 O O . THR A 1 83 ? 4.657 2.502 -5.151 1.00 91.06 83 THR A O 1
ATOM 656 N N . VAL A 1 84 ? 2.960 3.500 -4.042 1.00 94.88 84 VAL A N 1
ATOM 657 C CA . VAL A 1 84 ? 2.243 2.281 -3.670 1.00 94.88 84 VAL A CA 1
ATOM 658 C C . VAL A 1 84 ? 0.802 2.399 -4.140 1.00 94.88 84 VAL A C 1
ATOM 660 O O . VAL A 1 84 ? 0.135 3.395 -3.869 1.00 94.88 84 VAL A O 1
ATOM 663 N N . LEU A 1 85 ? 0.323 1.383 -4.850 1.00 92.81 85 LEU A N 1
ATOM 664 C CA . LEU A 1 85 ? -1.018 1.357 -5.423 1.00 92.81 85 LEU A CA 1
ATOM 665 C C . LEU A 1 85 ? -1.843 0.217 -4.811 1.00 92.81 85 LEU A C 1
ATOM 667 O O . LEU A 1 85 ? -1.340 -0.908 -4.743 1.00 92.81 85 LEU A O 1
ATOM 671 N N . PRO A 1 86 ? -3.102 0.457 -4.409 1.00 92.62 86 PRO A N 1
ATOM 672 C CA . PRO A 1 86 ? -4.047 -0.624 -4.158 1.00 92.62 86 PRO A CA 1
ATOM 673 C C . PRO A 1 86 ? -4.457 -1.270 -5.487 1.00 92.62 86 PRO A C 1
ATOM 675 O O . PRO A 1 86 ? -4.842 -0.574 -6.426 1.00 92.62 86 PRO A O 1
ATOM 678 N N . VAL A 1 87 ? -4.365 -2.596 -5.569 1.00 90.81 87 VAL A N 1
ATOM 679 C CA . VAL A 1 87 ? -4.757 -3.386 -6.741 1.00 90.81 87 VAL A CA 1
ATOM 680 C C . VAL A 1 87 ? -5.837 -4.376 -6.317 1.00 90.81 87 VAL A C 1
ATOM 682 O O . VAL A 1 87 ? -5.604 -5.306 -5.545 1.00 90.81 87 VAL A O 1
ATOM 685 N N . GLY A 1 88 ? -7.044 -4.154 -6.826 1.00 87.81 88 GLY A N 1
ATOM 686 C CA . GLY A 1 88 ? -8.254 -4.822 -6.375 1.00 87.81 88 GLY A CA 1
ATOM 687 C C . GLY A 1 88 ? -8.535 -4.529 -4.904 1.00 87.81 88 GLY A C 1
ATOM 688 O O . GLY A 1 88 ? -8.299 -3.426 -4.415 1.00 87.81 88 GLY A O 1
ATOM 689 N N . ASP A 1 89 ? -9.032 -5.542 -4.206 1.00 87.94 89 ASP A N 1
ATOM 690 C CA . ASP A 1 89 ? -9.353 -5.527 -2.780 1.00 87.94 89 ASP A CA 1
ATOM 691 C C . ASP A 1 89 ? -8.378 -6.381 -1.942 1.00 87.94 89 ASP A C 1
ATOM 693 O O . ASP A 1 89 ? -8.560 -6.522 -0.730 1.00 87.94 89 ASP A O 1
ATOM 697 N N . THR A 1 90 ? -7.341 -6.952 -2.570 1.00 87.75 90 THR A N 1
ATOM 698 C CA . THR A 1 90 ? -6.423 -7.919 -1.941 1.00 87.75 90 THR A CA 1
ATOM 699 C C . THR A 1 90 ? -4.959 -7.509 -1.935 1.00 87.75 90 THR A C 1
ATOM 701 O O . THR A 1 90 ? -4.243 -7.875 -0.998 1.00 87.75 90 THR A O 1
ATOM 704 N N . ASP A 1 91 ? -4.497 -6.782 -2.954 1.00 92.88 91 ASP A N 1
ATOM 705 C CA . ASP A 1 91 ? -3.073 -6.583 -3.195 1.00 92.88 91 ASP A CA 1
ATOM 706 C C . ASP A 1 91 ? -2.651 -5.118 -3.017 1.00 92.88 91 ASP A C 1
ATOM 708 O O . ASP A 1 91 ? -3.312 -4.187 -3.475 1.00 92.88 91 ASP A O 1
ATOM 712 N N . LEU A 1 92 ? -1.497 -4.914 -2.379 1.00 95.94 92 LEU A N 1
ATOM 713 C CA . LEU A 1 92 ? -0.725 -3.680 -2.506 1.00 95.94 92 LEU A CA 1
ATOM 714 C C . LEU A 1 92 ? 0.408 -3.897 -3.509 1.00 95.94 92 LEU A C 1
ATOM 716 O O . LEU A 1 92 ? 1.057 -4.945 -3.521 1.00 95.94 92 LEU A O 1
ATOM 720 N N . CYS A 1 93 ? 0.639 -2.888 -4.343 1.00 96.12 93 CYS A N 1
ATOM 721 C CA . CYS A 1 93 ? 1.644 -2.883 -5.393 1.00 96.12 93 CYS A CA 1
ATOM 722 C C . CYS A 1 93 ? 2.658 -1.766 -5.141 1.00 96.12 93 CYS A C 1
ATOM 724 O O . CYS A 1 93 ? 2.348 -0.593 -5.352 1.00 96.12 93 CYS A O 1
ATOM 726 N N . TRP A 1 94 ? 3.877 -2.119 -4.734 1.00 96.56 94 TRP A N 1
ATOM 727 C CA . TRP A 1 94 ? 4.996 -1.177 -4.673 1.00 96.56 94 TRP A CA 1
ATOM 728 C C . TRP A 1 94 ? 5.620 -1.063 -6.053 1.00 96.56 94 TRP A C 1
ATOM 730 O O . TRP A 1 94 ? 5.937 -2.071 -6.685 1.00 96.56 94 TRP A O 1
ATOM 740 N N . VAL A 1 95 ? 5.786 0.169 -6.519 1.00 93.44 95 VAL A N 1
ATOM 741 C CA . VAL A 1 95 ? 6.212 0.446 -7.889 1.00 93.44 95 VAL A CA 1
ATOM 742 C C . VAL A 1 95 ? 7.611 1.027 -7.897 1.00 93.44 95 VAL A C 1
ATOM 744 O O . VAL A 1 95 ? 7.856 2.068 -7.287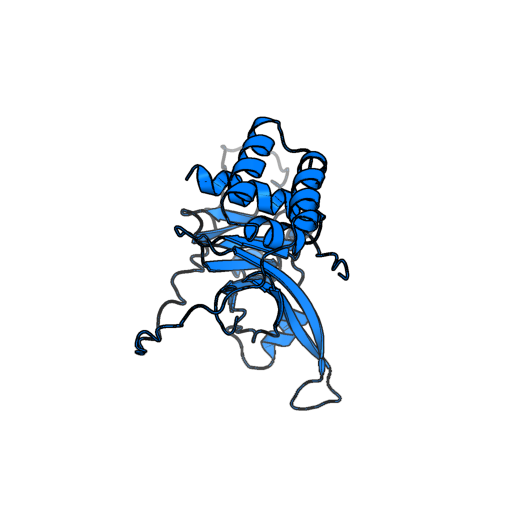 1.00 93.44 95 VAL A O 1
ATOM 747 N N . ASP A 1 96 ? 8.493 0.391 -8.654 1.00 91.75 96 ASP A N 1
ATOM 748 C CA . ASP A 1 96 ? 9.788 0.909 -9.065 1.00 91.75 96 ASP A CA 1
ATOM 749 C C . ASP A 1 96 ? 9.753 1.130 -10.588 1.00 91.75 96 ASP A C 1
ATOM 751 O O . ASP A 1 96 ? 9.547 0.204 -11.373 1.00 91.75 96 ASP A O 1
ATOM 755 N N . LEU A 1 97 ? 9.949 2.375 -11.030 1.00 87.12 97 LEU A N 1
ATOM 756 C CA . LEU A 1 97 ? 9.855 2.740 -12.452 1.00 87.12 97 LEU A CA 1
ATOM 757 C C . LEU A 1 97 ? 11.026 2.227 -13.315 1.00 87.12 97 LEU A C 1
ATOM 759 O O . LEU A 1 97 ? 11.000 2.415 -14.535 1.00 87.12 97 LEU A O 1
ATOM 763 N N . TYR A 1 98 ? 12.027 1.590 -12.705 1.00 84.12 98 TYR A N 1
ATOM 764 C CA . TYR A 1 98 ? 13.155 0.924 -13.357 1.00 84.12 98 TYR A CA 1
ATOM 765 C C . TYR A 1 98 ? 13.057 -0.602 -13.272 1.00 84.12 98 TYR A C 1
ATOM 767 O O . TYR A 1 98 ? 13.461 -1.287 -14.207 1.00 84.12 98 TYR A O 1
ATOM 775 N N . ARG A 1 99 ? 12.548 -1.140 -12.156 1.00 86.44 99 ARG A N 1
ATOM 776 C CA . ARG A 1 99 ? 12.595 -2.586 -11.852 1.00 86.44 99 ARG A CA 1
ATOM 777 C C . ARG A 1 99 ? 11.259 -3.301 -11.960 1.00 86.44 99 ARG A C 1
ATOM 779 O O . ARG A 1 99 ? 11.244 -4.528 -12.044 1.00 86.44 99 ARG A O 1
ATOM 786 N N . GLY A 1 100 ? 10.155 -2.563 -11.962 1.00 90.38 100 GLY A N 1
ATOM 787 C CA . GLY A 1 100 ? 8.812 -3.110 -12.107 1.00 90.38 100 GLY A CA 1
ATOM 788 C C . GLY A 1 100 ? 7.997 -3.023 -10.834 1.00 90.38 100 GLY A C 1
ATOM 789 O O . GLY A 1 100 ? 7.969 -1.995 -10.159 1.00 90.38 100 GLY A O 1
ATOM 790 N N . LEU A 1 101 ? 7.265 -4.090 -10.541 1.00 93.81 101 LEU A N 1
ATOM 791 C CA . LEU A 1 101 ? 6.252 -4.109 -9.494 1.00 93.81 101 LEU A CA 1
ATOM 792 C C . LEU A 1 101 ? 6.583 -5.184 -8.461 1.00 93.81 101 LEU A C 1
ATOM 794 O O . LEU A 1 101 ? 7.008 -6.282 -8.816 1.00 93.81 101 LEU A O 1
ATOM 798 N N . LEU A 1 102 ? 6.340 -4.886 -7.189 1.00 95.38 102 LEU A N 1
ATOM 799 C CA . LEU A 1 102 ? 6.239 -5.888 -6.132 1.00 95.38 102 LEU A CA 1
ATOM 800 C C . LEU A 1 102 ? 4.788 -5.936 -5.664 1.00 95.38 102 LEU A C 1
ATOM 802 O O . LEU A 1 102 ? 4.287 -4.971 -5.091 1.00 95.38 102 LEU A O 1
ATOM 806 N N . LEU A 1 103 ? 4.117 -7.058 -5.910 1.00 94.94 103 LEU A N 1
ATOM 807 C CA . LEU A 1 103 ? 2.743 -7.312 -5.485 1.00 94.94 103 LEU A CA 1
ATOM 808 C C . LEU A 1 103 ? 2.735 -8.115 -4.184 1.00 94.94 103 LEU A C 1
ATOM 810 O O . LEU A 1 103 ? 3.409 -9.141 -4.086 1.00 94.94 103 LEU A O 1
ATOM 814 N N . CYS A 1 104 ? 1.936 -7.688 -3.209 1.00 95.62 104 CYS A N 1
ATOM 815 C CA . CYS A 1 104 ? 1.731 -8.411 -1.957 1.00 95.62 104 CYS A CA 1
ATOM 816 C C . CYS A 1 104 ? 0.252 -8.509 -1.615 1.00 95.62 104 CYS A C 1
ATOM 818 O O . CYS A 1 104 ? -0.425 -7.485 -1.494 1.00 95.62 104 CYS A O 1
ATOM 820 N N . ARG A 1 105 ? -0.208 -9.726 -1.321 1.00 93.56 105 ARG A N 1
ATOM 821 C CA . ARG A 1 105 ? -1.495 -9.946 -0.660 1.00 93.56 105 ARG A CA 1
ATOM 822 C C . ARG A 1 105 ? -1.339 -9.699 0.832 1.00 93.56 105 ARG A C 1
ATOM 824 O O . ARG A 1 105 ? -0.917 -10.570 1.587 1.00 93.56 105 ARG A O 1
ATOM 831 N N . VAL A 1 106 ? -1.664 -8.488 1.263 1.00 92.31 106 VAL A N 1
ATOM 832 C CA . VAL A 1 106 ? -1.394 -8.023 2.636 1.00 92.31 106 VAL A CA 1
ATOM 833 C C . VAL A 1 106 ? -2.310 -8.641 3.695 1.00 92.31 106 VAL A C 1
ATOM 835 O O . VAL A 1 106 ? -1.982 -8.641 4.882 1.00 92.31 106 VAL A O 1
ATOM 838 N N . PHE A 1 107 ? -3.435 -9.216 3.269 1.00 91.31 107 PHE A N 1
ATOM 839 C CA . PHE A 1 107 ? -4.362 -9.934 4.144 1.00 91.31 107 PHE A CA 1
ATOM 840 C C . PHE A 1 107 ? -4.011 -11.420 4.317 1.00 91.31 107 PHE A C 1
ATOM 842 O O . PHE A 1 107 ? -4.554 -12.071 5.213 1.00 91.31 107 PHE A O 1
ATOM 849 N N . ASP A 1 108 ? -3.087 -11.968 3.519 1.00 91.88 108 ASP A N 1
ATOM 850 C CA . ASP A 1 108 ? -2.664 -13.362 3.658 1.00 91.88 108 ASP A CA 1
ATOM 851 C C . ASP A 1 108 ? -1.949 -13.569 4.995 1.00 91.88 108 ASP A C 1
ATOM 853 O O . ASP A 1 108 ? -1.214 -12.705 5.479 1.00 91.88 108 ASP A O 1
ATOM 857 N N . ARG A 1 109 ? -2.140 -14.736 5.624 1.00 88.69 109 ARG A N 1
ATOM 858 C CA . ARG A 1 109 ? -1.504 -15.036 6.921 1.00 88.69 109 ARG A CA 1
ATOM 859 C C . ARG A 1 109 ? 0.015 -14.884 6.858 1.00 88.69 109 ARG A C 1
ATOM 861 O O . ARG A 1 109 ? 0.584 -14.308 7.780 1.00 88.69 109 ARG A O 1
ATOM 868 N N . CYS A 1 110 ? 0.615 -15.346 5.764 1.00 88.56 110 CYS A N 1
ATOM 869 C CA . CYS A 1 110 ? 2.036 -15.233 5.463 1.00 88.56 110 CYS A CA 1
ATOM 870 C C . CYS A 1 110 ? 2.190 -14.466 4.140 1.00 88.56 110 CYS A C 1
ATOM 872 O O . CYS A 1 110 ? 2.107 -15.092 3.082 1.00 88.56 110 CYS A O 1
ATOM 874 N N . PRO A 1 111 ? 2.349 -13.131 4.176 1.00 92.25 111 PRO A N 1
ATOM 875 C CA . PRO A 1 111 ? 2.488 -12.339 2.962 1.00 92.25 111 PRO A CA 1
ATOM 876 C C . PRO A 1 111 ? 3.739 -12.749 2.176 1.00 92.25 111 PRO A C 1
ATOM 878 O O . PRO A 1 111 ? 4.770 -13.111 2.745 1.00 92.25 111 PRO A O 1
ATOM 881 N N . VAL A 1 112 ? 3.644 -12.673 0.851 1.00 93.19 112 VAL A N 1
ATOM 882 C CA . VAL A 1 112 ? 4.727 -12.978 -0.091 1.00 93.19 112 VAL A CA 1
ATOM 883 C C . VAL A 1 112 ? 4.807 -11.843 -1.102 1.00 93.19 112 VAL A C 1
ATOM 885 O O . VAL A 1 112 ? 3.774 -11.367 -1.575 1.00 93.19 112 VAL A O 1
ATOM 888 N N . LEU A 1 113 ? 6.026 -11.426 -1.443 1.00 94.19 113 LEU A N 1
ATOM 889 C CA . LEU A 1 113 ? 6.264 -10.428 -2.479 1.00 94.19 113 LEU A CA 1
ATOM 890 C C . LEU A 1 113 ? 6.463 -11.123 -3.819 1.00 94.19 113 LEU A C 1
ATOM 892 O O . LEU A 1 113 ? 7.377 -11.926 -3.973 1.00 94.19 113 LEU A O 1
ATOM 896 N N . ARG A 1 114 ? 5.611 -10.812 -4.790 1.00 93.69 114 ARG A N 1
ATOM 897 C CA . ARG A 1 114 ? 5.710 -11.309 -6.164 1.00 93.69 114 ARG A CA 1
ATOM 898 C C . ARG A 1 114 ? 6.257 -10.197 -7.046 1.00 93.69 114 ARG A C 1
ATOM 900 O O . ARG A 1 114 ? 5.616 -9.155 -7.177 1.00 93.69 114 ARG A O 1
ATOM 907 N N . HIS A 1 115 ? 7.438 -10.407 -7.615 1.00 93.62 115 HIS A N 1
ATOM 908 C CA . HIS A 1 115 ? 8.041 -9.464 -8.551 1.00 93.62 115 HIS A CA 1
ATOM 909 C C . HIS A 1 115 ? 7.464 -9.651 -9.953 1.00 93.62 115 HIS A C 1
ATOM 911 O O . HIS A 1 115 ? 7.364 -10.770 -10.451 1.00 93.62 115 HIS A O 1
ATOM 917 N N . VAL A 1 116 ? 7.091 -8.537 -10.577 1.00 91.12 116 VAL A N 1
ATOM 918 C CA . VAL A 1 116 ? 6.687 -8.464 -11.981 1.00 91.12 116 VAL A CA 1
ATOM 919 C C . VAL A 1 116 ? 7.645 -7.495 -12.680 1.00 91.12 116 VAL A C 1
ATOM 921 O O . VAL A 1 116 ? 7.619 -6.302 -12.356 1.00 91.12 116 VAL A O 1
ATOM 924 N N . PRO A 1 117 ? 8.511 -7.970 -13.596 1.00 87.94 117 PRO A N 1
ATOM 925 C CA . PRO A 1 117 ? 9.438 -7.104 -14.315 1.00 87.94 117 PRO A CA 1
ATOM 926 C C . PRO A 1 117 ? 8.690 -6.148 -15.252 1.00 87.94 117 PRO A C 1
ATOM 928 O O . PRO A 1 117 ? 7.557 -6.404 -15.665 1.00 87.94 117 PRO A O 1
ATOM 931 N N . LEU A 1 118 ? 9.333 -5.031 -15.598 1.00 83.19 118 LEU A N 1
ATOM 932 C CA . LEU A 1 118 ? 8.829 -4.152 -16.654 1.00 83.19 118 LEU A CA 1
ATOM 933 C C . LEU A 1 118 ? 8.939 -4.837 -18.027 1.00 83.19 118 LEU A C 1
ATOM 935 O O . LEU A 1 118 ? 9.802 -5.700 -18.205 1.00 83.19 118 LEU A O 1
ATOM 939 N N . PRO A 1 119 ? 8.108 -4.445 -19.011 1.00 78.00 119 PRO A N 1
ATOM 940 C CA . PRO A 1 119 ? 8.236 -4.953 -20.372 1.00 78.00 119 PRO A CA 1
ATOM 941 C C . PRO A 1 119 ? 9.605 -4.588 -20.947 1.00 78.00 119 PRO A C 1
ATOM 943 O O . PRO A 1 119 ? 10.095 -3.475 -20.722 1.00 78.00 119 PRO A O 1
ATOM 946 N N . VAL A 1 120 ? 10.206 -5.496 -21.712 1.00 70.00 120 VAL A N 1
ATOM 947 C CA . VAL A 1 120 ? 11.561 -5.334 -22.267 1.00 70.00 120 VAL A CA 1
ATOM 948 C C . VAL A 1 120 ? 11.660 -4.069 -23.127 1.00 70.00 120 VAL A C 1
ATOM 950 O O . VAL A 1 120 ? 12.633 -3.323 -23.024 1.00 70.00 120 VAL A O 1
ATOM 953 N N . GLU A 1 121 ? 10.598 -3.740 -23.865 1.00 64.75 121 GLU A N 1
ATOM 954 C CA . GLU A 1 121 ? 10.509 -2.571 -24.749 1.00 64.75 121 GLU A CA 1
ATOM 955 C C . GLU A 1 121 ? 10.670 -1.245 -23.989 1.00 64.75 121 GLU A C 1
ATOM 957 O O . GLU A 1 121 ? 11.067 -0.225 -24.552 1.00 64.75 121 GLU A O 1
ATOM 962 N N . THR A 1 122 ? 10.380 -1.233 -22.686 1.00 60.12 122 THR A N 1
ATOM 963 C CA . THR A 1 122 ? 10.507 -0.025 -21.865 1.00 60.12 122 THR A CA 1
ATOM 964 C C . THR A 1 122 ? 11.949 0.285 -21.487 1.00 60.12 122 THR A C 1
ATOM 966 O O . THR A 1 122 ? 12.260 1.459 -21.272 1.00 60.12 122 THR A O 1
ATOM 969 N N . MET A 1 123 ? 12.827 -0.724 -21.438 1.00 59.38 123 MET A N 1
ATOM 970 C CA . MET A 1 123 ? 14.248 -0.551 -21.116 1.00 59.38 123 MET A CA 1
ATOM 971 C C . MET A 1 123 ? 15.042 0.009 -22.300 1.00 59.38 123 MET A C 1
ATOM 973 O O . MET A 1 123 ? 16.023 0.718 -22.102 1.00 59.38 123 MET A O 1
ATOM 977 N N . GLU A 1 124 ? 14.596 -0.256 -23.528 1.00 57.00 124 GLU A N 1
ATOM 978 C CA . GLU A 1 124 ? 15.245 0.226 -24.755 1.00 57.00 124 GLU A CA 1
ATOM 979 C C . GLU A 1 124 ? 14.952 1.708 -25.045 1.00 57.00 124 GLU A C 1
ATOM 981 O O . GLU A 1 124 ? 15.697 2.369 -25.765 1.00 57.00 124 GLU A O 1
ATOM 986 N N . MET A 1 125 ? 13.886 2.254 -24.450 1.00 56.94 125 MET A N 1
ATOM 987 C CA . MET A 1 125 ? 13.418 3.628 -24.654 1.00 56.94 125 MET A CA 1
ATOM 988 C C . MET A 1 125 ? 13.710 4.538 -23.446 1.00 56.94 125 MET A C 1
ATOM 990 O O . MET A 1 125 ? 12.868 5.340 -23.038 1.00 56.94 125 MET A O 1
ATOM 994 N N . GLU A 1 126 ? 14.883 4.395 -22.825 1.00 58.53 126 GLU A N 1
ATOM 995 C CA . GLU A 1 126 ? 15.321 5.240 -21.702 1.00 58.53 126 GLU A CA 1
ATOM 996 C C . GLU A 1 126 ? 15.402 6.729 -22.122 1.00 58.53 126 GLU A C 1
ATOM 998 O O . GLU A 1 126 ? 16.175 7.083 -23.018 1.00 58.53 126 GLU A O 1
ATOM 1003 N N . PRO A 1 127 ? 14.633 7.643 -21.494 1.00 57.12 127 PRO A N 1
ATOM 1004 C CA . PRO A 1 127 ? 14.757 9.075 -21.751 1.00 57.12 127 PRO A CA 1
ATOM 1005 C C . PRO A 1 127 ? 16.120 9.596 -21.282 1.00 57.12 127 PRO A C 1
ATOM 1007 O O . PRO A 1 127 ? 16.607 9.197 -20.227 1.00 57.12 127 PRO A O 1
ATOM 1010 N N . LEU A 1 128 ? 16.675 10.594 -21.980 1.00 55.41 128 LEU A N 1
ATOM 1011 C CA . LEU A 1 128 ? 17.934 11.260 -21.594 1.00 55.41 128 LEU A CA 1
ATOM 1012 C C . LEU A 1 128 ? 17.916 11.844 -20.163 1.00 55.41 128 LEU A C 1
ATOM 1014 O O . LEU A 1 128 ? 18.969 12.073 -19.576 1.00 55.41 128 LEU A O 1
ATOM 1018 N N . THR A 1 129 ? 16.728 12.097 -19.605 1.00 59.44 129 THR A N 1
ATOM 1019 C CA . THR A 1 129 ? 16.500 12.646 -18.258 1.00 59.44 129 THR A CA 1
ATOM 1020 C C . THR A 1 129 ? 16.107 11.591 -17.213 1.00 59.44 129 THR A C 1
ATOM 1022 O O . THR A 1 129 ? 15.792 11.944 -16.076 1.00 59.44 129 THR A O 1
ATOM 1025 N N . GLY A 1 130 ? 16.134 10.304 -17.574 1.00 59.47 130 GLY A N 1
ATOM 1026 C CA . GLY A 1 130 ? 15.746 9.183 -16.722 1.00 59.47 130 GLY A CA 1
ATOM 1027 C C . GLY A 1 130 ? 14.227 8.935 -16.668 1.00 59.47 130 GLY A C 1
ATOM 1028 O O . GLY A 1 130 ? 13.411 9.839 -16.888 1.00 59.47 130 GLY A O 1
ATOM 1029 N N . PRO A 1 131 ? 13.794 7.703 -16.352 1.00 58.44 131 PRO A N 1
ATOM 1030 C CA . PRO A 1 131 ? 12.395 7.292 -16.440 1.00 58.44 131 PRO A CA 1
ATOM 1031 C C . PRO A 1 131 ? 11.468 7.954 -15.425 1.00 58.44 131 PRO A C 1
ATOM 1033 O O . PRO A 1 131 ? 10.271 8.032 -15.679 1.00 58.44 131 PRO A O 1
ATOM 1036 N N . GLY A 1 132 ? 11.983 8.515 -14.326 1.00 58.28 132 GLY A N 1
ATOM 1037 C CA . GLY A 1 132 ? 11.164 9.272 -13.369 1.00 58.28 132 GLY A CA 1
ATOM 1038 C C . GLY A 1 132 ? 10.486 10.519 -13.958 1.00 58.28 132 GLY A C 1
ATOM 1039 O O . GLY A 1 132 ? 9.504 10.993 -13.393 1.00 58.28 132 GLY A O 1
ATOM 1040 N N . SER A 1 133 ? 10.984 11.032 -15.089 1.00 63.81 133 SER A N 1
ATOM 1041 C CA . SER A 1 133 ? 10.425 12.199 -15.784 1.00 63.81 133 SER A CA 1
ATOM 1042 C C . SER A 1 133 ? 9.416 11.839 -16.883 1.00 63.81 133 SER A C 1
ATOM 1044 O O . SER A 1 133 ? 8.745 12.734 -17.393 1.00 63.81 133 SER A O 1
ATOM 1046 N N . ALA A 1 134 ? 9.332 10.564 -17.271 1.00 69.06 134 ALA A N 1
ATOM 1047 C CA . ALA A 1 134 ? 8.587 10.106 -18.446 1.00 69.06 134 ALA A CA 1
ATOM 1048 C C . ALA A 1 134 ? 7.619 8.957 -18.143 1.00 69.06 134 ALA A C 1
ATOM 1050 O O . ALA A 1 134 ? 6.658 8.763 -18.879 1.00 69.06 134 ALA A O 1
ATOM 1051 N N . ARG A 1 135 ? 7.863 8.179 -17.083 1.00 77.19 135 ARG A N 1
ATOM 1052 C CA . ARG A 1 135 ? 7.059 7.015 -16.706 1.00 77.19 135 ARG A CA 1
ATOM 1053 C C . ARG A 1 135 ? 6.175 7.340 -15.506 1.00 77.19 135 ARG A C 1
ATOM 1055 O O . ARG A 1 135 ? 6.596 8.007 -14.563 1.00 77.19 135 ARG A O 1
ATOM 1062 N N . ASN A 1 136 ? 4.953 6.831 -15.523 1.00 81.00 136 ASN A N 1
ATOM 1063 C CA . ASN A 1 136 ? 4.048 6.821 -14.383 1.00 81.00 136 ASN A CA 1
ATOM 1064 C C . ASN A 1 136 ? 3.191 5.551 -14.426 1.00 81.00 136 ASN A C 1
ATOM 1066 O O . ASN A 1 136 ? 3.209 4.812 -15.406 1.00 81.00 136 ASN A O 1
ATOM 1070 N N . VAL A 1 137 ? 2.441 5.284 -13.370 1.00 86.44 137 VAL A N 1
ATOM 1071 C CA . VAL A 1 137 ? 1.573 4.115 -13.254 1.00 86.44 137 VAL A CA 1
ATOM 1072 C C . VAL A 1 137 ? 0.174 4.541 -12.850 1.00 86.44 137 VAL A C 1
ATOM 1074 O O . VAL A 1 137 ? -0.011 5.518 -12.126 1.00 86.44 137 VAL A O 1
ATOM 1077 N N . CYS A 1 138 ? -0.830 3.803 -13.302 1.00 85.00 138 CYS A N 1
ATOM 1078 C CA . CYS A 1 138 ? -2.192 3.974 -12.824 1.00 85.00 138 CYS A CA 1
ATOM 1079 C C . CYS A 1 138 ? -2.903 2.634 -12.691 1.00 85.00 138 CYS A C 1
ATOM 1081 O O . CYS A 1 138 ? -2.555 1.651 -13.345 1.00 85.00 138 CYS A O 1
ATOM 1083 N N . VAL A 1 139 ? -3.924 2.609 -11.840 1.00 86.31 139 VAL A N 1
ATOM 1084 C CA . VAL A 1 139 ? -4.812 1.459 -11.704 1.00 86.31 139 VAL A CA 1
ATOM 1085 C C . VAL A 1 139 ? -6.050 1.695 -12.566 1.00 86.31 139 VAL A C 1
ATOM 1087 O O . VAL A 1 139 ? -6.615 2.786 -12.590 1.00 86.31 139 VAL A O 1
ATOM 1090 N N . SER A 1 140 ? -6.464 0.676 -13.308 1.00 86.62 140 SER A N 1
ATOM 1091 C CA . SER A 1 140 ? -7.619 0.693 -14.205 1.00 86.62 140 SER A CA 1
ATOM 1092 C C . SER A 1 140 ? -8.328 -0.667 -14.190 1.00 86.62 140 SER A C 1
ATOM 1094 O O . SER A 1 140 ? -8.035 -1.505 -13.338 1.00 86.62 140 SER A O 1
ATOM 1096 N N . GLY A 1 141 ? -9.306 -0.883 -15.078 1.00 78.88 141 GLY A N 1
ATOM 1097 C CA . GLY A 1 141 ? -10.019 -2.166 -15.159 1.00 78.88 141 GLY A CA 1
ATOM 1098 C C . GLY A 1 141 ? -10.772 -2.510 -13.871 1.00 78.88 141 GLY A C 1
ATOM 1099 O O . GLY A 1 141 ? -10.639 -3.611 -13.351 1.00 78.88 141 GLY A O 1
ATOM 1100 N N . GLY A 1 142 ? -11.483 -1.533 -13.298 1.00 78.62 142 GLY A N 1
ATOM 1101 C CA . GLY A 1 142 ? -12.214 -1.720 -12.039 1.00 78.62 142 GLY A CA 1
ATOM 1102 C C . GLY A 1 142 ? -11.329 -1.842 -10.794 1.00 78.62 142 GLY A C 1
ATOM 1103 O O . GLY A 1 142 ? -11.817 -2.264 -9.757 1.00 78.62 142 GLY A O 1
ATOM 1104 N N . GLY A 1 143 ? -10.043 -1.486 -10.882 1.00 82.00 143 GLY A N 1
ATOM 1105 C CA . GLY A 1 143 ? -9.103 -1.587 -9.763 1.00 82.00 143 GLY A CA 1
ATOM 1106 C C . GLY A 1 143 ? -8.115 -2.744 -9.901 1.00 82.00 143 GLY A C 1
ATOM 1107 O O . GLY A 1 143 ? -7.131 -2.784 -9.176 1.00 82.00 143 GLY A O 1
ATOM 1108 N N . HIS A 1 144 ? -8.331 -3.669 -10.835 1.00 83.81 144 HIS A N 1
ATOM 1109 C CA . HIS A 1 144 ? -7.578 -4.925 -10.899 1.00 83.81 144 HIS A CA 1
ATOM 1110 C C . HIS A 1 144 ? -6.406 -4.917 -11.884 1.00 83.81 144 HIS A C 1
ATOM 1112 O O . HIS A 1 144 ? -5.722 -5.925 -12.011 1.00 83.81 144 HIS A O 1
ATOM 1118 N N . MET A 1 145 ? -6.162 -3.815 -12.595 1.00 82.69 145 MET A N 1
ATOM 1119 C CA . MET A 1 145 ? -5.135 -3.764 -13.635 1.00 82.69 145 MET A CA 1
ATOM 1120 C C . MET A 1 145 ? -4.209 -2.570 -13.445 1.00 82.69 145 MET A C 1
ATOM 1122 O O . MET A 1 145 ? -4.672 -1.430 -13.391 1.00 82.69 145 MET A O 1
ATOM 1126 N N . VAL A 1 146 ? -2.901 -2.820 -13.400 1.00 86.75 146 VAL A N 1
ATOM 1127 C CA . VAL A 1 146 ? -1.876 -1.772 -13.320 1.00 86.75 146 VAL A CA 1
ATOM 1128 C C . VAL A 1 146 ? -1.369 -1.468 -14.725 1.00 86.75 146 VAL A C 1
ATOM 1130 O O . VAL A 1 146 ? -0.860 -2.345 -15.416 1.00 86.75 146 VAL A O 1
ATOM 1133 N N . LYS A 1 147 ? -1.500 -0.215 -15.155 1.00 85.00 147 LYS A N 1
ATOM 1134 C CA . LYS A 1 147 ? -0.977 0.274 -16.433 1.00 85.00 147 LYS A CA 1
ATOM 1135 C C . LYS A 1 147 ? 0.276 1.096 -16.205 1.00 85.00 147 LYS A C 1
ATOM 1137 O O . LYS A 1 147 ? 0.266 2.017 -15.388 1.00 85.00 147 LYS A O 1
ATOM 1142 N N . LEU A 1 148 ? 1.316 0.805 -16.980 1.00 83.44 148 LEU A N 1
ATOM 1143 C CA . LEU A 1 148 ? 2.474 1.676 -17.114 1.00 83.44 148 LEU A CA 1
ATOM 1144 C C . LEU A 1 148 ? 2.198 2.695 -18.221 1.00 83.44 148 LEU A C 1
ATOM 1146 O O . LEU A 1 148 ? 1.894 2.343 -19.359 1.00 83.44 148 LEU A O 1
ATOM 1150 N N . VAL A 1 149 ? 2.312 3.968 -17.877 1.00 81.69 149 VAL A N 1
ATOM 1151 C CA . VAL A 1 149 ? 2.191 5.096 -18.794 1.00 81.69 149 VAL A CA 1
ATOM 1152 C C . VAL A 1 149 ? 3.588 5.626 -19.060 1.00 81.69 149 VAL A C 1
ATOM 1154 O O . VAL A 1 149 ? 4.310 5.947 -18.120 1.00 81.69 149 VAL A O 1
ATOM 1157 N N . VAL A 1 150 ? 3.966 5.736 -20.331 1.00 76.31 150 VAL A N 1
ATOM 1158 C CA . VAL A 1 150 ? 5.255 6.301 -20.744 1.00 76.31 150 VAL A CA 1
ATOM 1159 C C . VAL A 1 150 ? 4.998 7.455 -21.707 1.00 76.31 150 VAL A C 1
ATOM 1161 O O . VAL A 1 150 ? 4.259 7.306 -22.676 1.00 76.31 150 VAL A O 1
ATOM 1164 N N . VAL A 1 151 ? 5.580 8.616 -21.419 1.00 73.62 151 VAL A N 1
ATOM 1165 C CA . VAL A 1 151 ? 5.445 9.850 -22.195 1.00 73.62 151 VAL A CA 1
ATOM 1166 C C . VAL A 1 151 ? 6.808 10.236 -22.747 1.00 73.62 151 VAL A C 1
ATOM 1168 O O . VAL A 1 151 ? 7.745 10.476 -21.990 1.00 73.62 151 VAL A O 1
ATOM 1171 N N . PHE A 1 152 ? 6.906 10.349 -24.068 1.00 67.00 152 PHE A N 1
ATOM 1172 C CA . PHE A 1 152 ? 8.139 10.743 -24.741 1.00 67.00 152 PHE A CA 1
ATOM 1173 C C . PHE A 1 152 ? 8.074 12.205 -25.193 1.00 67.00 152 PHE A C 1
ATOM 1175 O O . PHE A 1 152 ? 7.059 12.625 -25.760 1.00 67.00 152 PHE A O 1
ATOM 1182 N N . PRO A 1 153 ? 9.138 13.003 -24.984 1.00 57.12 153 PRO A N 1
ATOM 1183 C CA . PRO A 1 153 ? 9.214 14.323 -25.584 1.00 57.12 153 PRO A CA 1
ATOM 1184 C C . PRO A 1 153 ? 9.270 14.184 -27.108 1.00 57.12 153 PRO A C 1
ATOM 1186 O O . PRO A 1 153 ? 10.045 13.407 -27.663 1.00 57.12 153 PRO A O 1
ATOM 1189 N N . ARG A 1 154 ? 8.439 14.961 -27.800 1.00 56.22 154 ARG A N 1
ATOM 1190 C CA . ARG A 1 154 ? 8.448 15.031 -29.260 1.00 56.22 154 ARG A CA 1
ATOM 1191 C C . ARG A 1 154 ? 9.721 15.767 -29.686 1.00 56.22 154 ARG A C 1
ATOM 1193 O O . ARG A 1 154 ? 9.866 16.948 -29.378 1.00 56.22 154 ARG A O 1
ATOM 1200 N N . ASN A 1 155 ? 10.640 15.090 -30.377 1.00 50.22 155 ASN A N 1
ATOM 1201 C CA . ASN A 1 155 ? 11.822 15.746 -30.938 1.00 50.22 155 ASN A CA 1
ATOM 1202 C C . ASN A 1 155 ? 11.369 16.884 -31.866 1.00 50.22 155 ASN A C 1
ATOM 1204 O O . ASN A 1 155 ? 10.667 16.663 -32.855 1.00 50.22 155 ASN A O 1
ATOM 1208 N N . GLY A 1 156 ? 11.739 18.116 -31.517 1.00 41.38 156 GLY A N 1
ATOM 1209 C CA . GLY A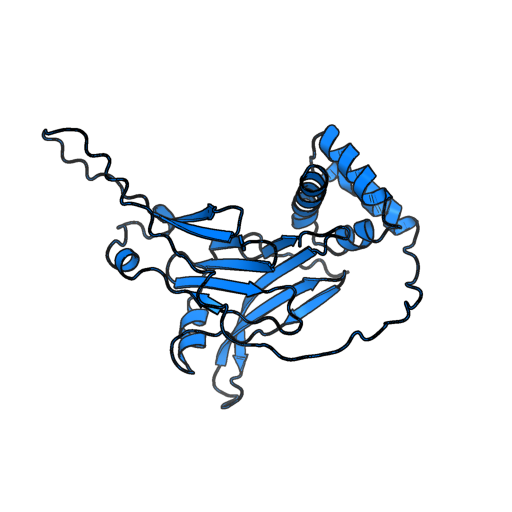 1 156 ? 11.447 19.311 -32.297 1.00 41.38 156 GLY A CA 1
ATOM 1210 C C . GLY A 1 156 ? 12.298 19.365 -33.561 1.00 41.38 156 GLY A C 1
ATOM 1211 O O . GLY A 1 156 ? 13.278 20.095 -33.611 1.00 41.38 156 GLY A O 1
ATOM 1212 N N . ALA A 1 157 ? 11.920 18.608 -34.587 1.00 43.69 157 ALA A N 1
ATOM 1213 C CA . ALA A 1 157 ? 12.357 18.843 -35.956 1.00 43.69 157 ALA A CA 1
ATOM 1214 C C . ALA A 1 157 ? 11.112 19.107 -36.805 1.00 43.69 157 ALA A C 1
ATOM 1216 O O . ALA A 1 157 ? 10.402 18.199 -37.236 1.00 43.69 157 ALA A O 1
ATOM 1217 N N . SER A 1 158 ? 10.803 20.386 -36.999 1.00 44.22 158 SER A N 1
ATOM 1218 C CA . SER A 1 158 ? 9.746 20.827 -37.896 1.00 44.22 158 SER A CA 1
ATOM 1219 C C . SER A 1 158 ? 10.168 20.613 -39.351 1.00 44.22 158 SER A C 1
ATOM 1221 O O . SER A 1 158 ? 10.962 21.385 -39.878 1.00 44.22 158 SER A O 1
ATOM 1223 N N . SER A 1 159 ? 9.595 19.622 -40.029 1.00 38.16 159 SER A N 1
ATOM 1224 C CA . SER A 1 159 ? 9.117 19.810 -41.405 1.00 38.16 159 SER A CA 1
ATOM 1225 C C . SER A 1 159 ? 8.072 18.747 -41.751 1.00 38.16 159 SER A C 1
ATOM 1227 O O . SER A 1 159 ? 8.359 17.566 -41.880 1.00 38.16 159 SER A O 1
ATOM 1229 N N . SER A 1 160 ? 6.826 19.220 -41.829 1.00 39.28 160 SER A N 1
ATOM 1230 C CA . SER A 1 160 ? 5.738 18.735 -42.687 1.00 39.28 160 SER A CA 1
ATOM 1231 C C . SER A 1 160 ? 5.652 17.228 -42.978 1.00 39.28 160 SER A C 1
ATOM 1233 O O . SER A 1 160 ? 6.283 16.742 -43.915 1.00 39.28 160 SER A O 1
ATOM 1235 N N . LYS A 1 161 ? 4.717 16.547 -42.309 1.00 31.64 161 LYS A N 1
ATOM 1236 C CA . LYS A 1 161 ? 3.480 16.008 -42.913 1.00 31.64 161 LYS A CA 1
ATOM 1237 C C . LYS A 1 161 ? 2.636 15.331 -41.827 1.00 31.64 161 LYS A C 1
ATOM 1239 O O . LYS A 1 161 ? 3.165 14.534 -41.072 1.00 31.64 161 LYS A O 1
ATOM 1244 N N . GLU A 1 162 ? 1.370 15.746 -41.781 1.00 33.00 162 GLU A N 1
ATOM 1245 C CA . GLU A 1 162 ? 0.184 15.146 -41.144 1.00 33.00 162 GLU A CA 1
ATOM 1246 C C . GLU A 1 162 ? 0.279 14.620 -39.698 1.00 33.00 162 GLU A C 1
ATOM 1248 O O . GLU A 1 162 ? 1.184 13.906 -39.284 1.00 33.00 162 GLU A O 1
ATOM 1253 N N . GLY A 1 163 ? -0.699 15.033 -38.887 1.00 29.47 163 GLY A N 1
ATOM 1254 C CA . GLY A 1 163 ? -0.766 14.759 -37.458 1.00 29.47 163 GLY A CA 1
ATOM 1255 C C . GLY A 1 163 ? -0.775 13.269 -37.144 1.00 29.47 163 GLY A C 1
ATOM 1256 O O . GLY A 1 163 ? -1.808 12.619 -37.241 1.00 29.47 163 GLY A O 1
ATOM 1257 N N . TYR A 1 164 ? 0.367 12.764 -36.692 1.00 33.59 164 TYR A N 1
ATOM 1258 C CA . TYR A 1 164 ? 0.473 11.454 -36.076 1.00 33.59 164 TYR A CA 1
ATOM 1259 C C . TYR A 1 164 ? 0.601 11.647 -34.562 1.00 33.59 164 TYR A C 1
ATOM 1261 O O . TYR A 1 164 ? 1.631 12.083 -34.039 1.00 33.59 164 TYR A O 1
ATOM 1269 N N . THR A 1 165 ? -0.512 11.448 -33.860 1.00 31.94 165 THR A N 1
ATOM 1270 C CA . THR A 1 165 ? -0.525 11.200 -32.420 1.00 31.94 165 THR A CA 1
ATOM 1271 C C . THR A 1 165 ? -0.201 9.726 -32.222 1.00 31.94 165 THR A C 1
ATOM 1273 O O . THR A 1 165 ? -1.111 8.911 -32.096 1.00 31.94 165 THR A O 1
ATOM 1276 N N . ASP A 1 166 ? 1.084 9.381 -32.203 1.00 30.47 166 ASP A N 1
ATOM 1277 C CA . ASP A 1 166 ? 1.520 8.089 -31.674 1.00 30.47 166 ASP A CA 1
ATOM 1278 C C . ASP A 1 166 ? 1.372 8.101 -30.153 1.00 30.47 166 ASP A C 1
ATOM 1280 O O . ASP A 1 166 ? 2.319 8.266 -29.385 1.00 30.47 166 ASP A O 1
ATOM 1284 N N . LEU A 1 167 ? 0.132 7.941 -29.704 1.00 32.12 167 LEU A N 1
ATOM 1285 C CA . LEU A 1 167 ? -0.115 7.199 -28.485 1.00 32.12 167 LEU A CA 1
ATOM 1286 C C . LEU A 1 167 ? 0.253 5.758 -28.831 1.00 32.12 167 LEU A C 1
ATOM 1288 O O . LEU A 1 167 ? -0.557 5.055 -29.433 1.00 32.12 167 LEU A O 1
ATOM 1292 N N . ILE A 1 168 ? 1.477 5.328 -28.513 1.00 35.72 168 ILE A N 1
ATOM 1293 C CA . ILE A 1 168 ? 1.789 3.898 -28.564 1.00 35.72 168 ILE A CA 1
ATOM 1294 C C . ILE A 1 168 ? 0.757 3.215 -27.655 1.00 35.72 168 ILE A C 1
ATOM 1296 O O . ILE A 1 168 ? 0.647 3.611 -26.488 1.00 35.72 168 ILE A O 1
ATOM 1300 N N . PRO A 1 169 ? -0.052 2.270 -28.175 1.00 30.95 169 PRO A N 1
ATOM 1301 C CA . PRO A 1 169 ? -1.071 1.598 -27.391 1.00 30.95 169 PRO A CA 1
ATOM 1302 C C . PRO A 1 169 ? -0.446 1.061 -26.112 1.00 30.95 169 PRO A C 1
ATOM 1304 O O . PRO A 1 169 ? 0.517 0.301 -26.153 1.00 30.95 169 PRO A O 1
ATOM 1307 N N . SER A 1 170 ? -0.984 1.540 -24.992 1.00 38.62 170 SER A N 1
ATOM 1308 C CA . SER A 1 170 ? -0.731 1.096 -23.626 1.00 38.62 170 SER A CA 1
ATOM 1309 C C . SER A 1 170 ? -0.126 -0.307 -23.558 1.00 38.62 170 SER A C 1
ATOM 1311 O O . SER A 1 170 ? -0.818 -1.273 -23.883 1.00 38.62 170 SER A O 1
ATOM 1313 N N . LEU A 1 171 ? 1.121 -0.411 -23.089 1.00 40.41 171 LEU A N 1
ATOM 1314 C CA . LEU A 1 171 ? 1.683 -1.665 -22.592 1.00 40.41 171 LEU A CA 1
ATOM 1315 C C . LEU A 1 171 ? 0.796 -2.124 -21.427 1.00 40.41 171 LEU A C 1
ATOM 1317 O O . LEU A 1 171 ? 0.891 -1.629 -20.300 1.00 40.41 171 LEU A O 1
ATOM 1321 N N . LEU A 1 172 ? -0.171 -2.978 -21.756 1.00 37.25 172 LEU A N 1
ATOM 1322 C CA . LEU A 1 172 ? -1.120 -3.560 -20.828 1.00 37.25 172 LEU A CA 1
ATOM 1323 C C . LEU A 1 172 ? -0.383 -4.667 -20.084 1.00 37.25 172 LEU A C 1
ATOM 1325 O O . LEU A 1 172 ? -0.077 -5.704 -20.663 1.00 37.25 172 LEU A O 1
ATOM 1329 N N . MET A 1 173 ? -0.066 -4.435 -18.815 1.00 42.00 173 MET A N 1
ATOM 1330 C CA . MET A 1 173 ? 0.369 -5.524 -17.955 1.00 42.00 173 MET A CA 1
ATOM 1331 C C . MET A 1 173 ? -0.876 -6.171 -17.364 1.00 42.00 173 MET A C 1
ATOM 1333 O O . MET A 1 173 ? -1.449 -5.663 -16.397 1.00 42.00 173 MET A O 1
ATOM 1337 N N . ASP A 1 174 ? -1.274 -7.314 -17.918 1.00 38.81 174 ASP A N 1
ATOM 1338 C CA . ASP A 1 174 ? -2.239 -8.224 -17.295 1.00 38.81 174 ASP A CA 1
ATOM 1339 C C . ASP A 1 174 ? -1.557 -8.954 -16.123 1.00 38.81 174 ASP A C 1
ATOM 1341 O O . ASP A 1 174 ? -1.393 -10.170 -16.096 1.00 38.81 174 ASP A O 1
ATOM 1345 N N . ALA A 1 175 ? -1.097 -8.195 -15.125 1.00 45.59 175 ALA A N 1
ATOM 1346 C CA . ALA A 1 175 ? -0.288 -8.709 -14.018 1.00 45.59 175 ALA A CA 1
ATOM 1347 C C . ALA A 1 175 ? -1.082 -9.565 -13.006 1.00 45.59 175 ALA A C 1
ATOM 1349 O O . ALA A 1 175 ? -0.528 -9.993 -11.993 1.00 45.59 175 ALA A O 1
ATOM 1350 N N . VAL A 1 176 ? -2.379 -9.803 -13.238 1.00 43.62 176 VAL A N 1
ATOM 1351 C CA . VAL A 1 176 ? -3.276 -10.405 -12.236 1.00 43.62 176 VAL A CA 1
ATOM 1352 C C . VAL A 1 176 ? -3.836 -11.773 -12.644 1.00 43.62 176 VAL A C 1
ATOM 1354 O O . VAL A 1 176 ? -4.215 -12.534 -11.752 1.00 43.62 176 VAL A O 1
ATOM 1357 N N . ASP A 1 177 ? -3.813 -12.158 -13.926 1.00 37.12 177 ASP A N 1
ATOM 1358 C CA . ASP A 1 177 ? -4.400 -13.445 -14.345 1.00 37.12 177 ASP A CA 1
ATOM 1359 C C . ASP A 1 177 ? -3.447 -14.650 -14.267 1.00 37.12 177 ASP A C 1
ATOM 1361 O O . ASP A 1 177 ? -3.889 -15.756 -13.946 1.00 37.12 177 ASP A O 1
ATOM 1365 N N . GLU A 1 178 ? -2.132 -14.457 -14.401 1.00 37.56 178 GLU A N 1
ATOM 1366 C CA . GLU A 1 178 ? -1.200 -15.597 -14.494 1.00 37.56 178 GLU A CA 1
ATOM 1367 C C . GLU A 1 178 ? -0.802 -16.220 -13.138 1.00 37.56 178 GLU A C 1
ATOM 1369 O O . GLU A 1 178 ? -0.122 -17.240 -13.076 1.00 37.56 178 GLU A O 1
ATOM 1374 N N . ALA A 1 179 ? -1.283 -15.671 -12.016 1.00 39.53 179 ALA A N 1
ATOM 1375 C CA . ALA A 1 179 ? -1.010 -16.190 -10.668 1.00 39.53 179 ALA A CA 1
ATOM 1376 C C . ALA A 1 179 ? -2.132 -17.082 -10.087 1.00 39.53 179 ALA A C 1
ATOM 1378 O O . ALA A 1 179 ? -2.135 -17.356 -8.884 1.00 39.53 179 ALA A O 1
ATOM 1379 N N . ARG A 1 180 ? -3.122 -17.491 -10.898 1.00 42.34 180 ARG A N 1
ATOM 1380 C CA . ARG A 1 180 ? -4.353 -18.172 -10.435 1.00 42.34 180 ARG A CA 1
ATOM 1381 C C . ARG A 1 180 ? -4.355 -19.700 -10.499 1.00 42.34 180 ARG A C 1
ATOM 1383 O O . ARG A 1 180 ? -5.346 -20.306 -10.095 1.00 42.34 180 ARG A O 1
ATOM 1390 N N . LYS A 1 181 ? -3.291 -20.357 -10.959 1.00 37.72 181 LYS A N 1
ATOM 1391 C CA . LYS A 1 181 ? -3.231 -21.826 -10.925 1.00 37.72 181 LYS A CA 1
ATOM 1392 C C . LYS A 1 181 ? -2.458 -22.302 -9.699 1.00 37.72 181 LYS A C 1
ATOM 1394 O O . LYS A 1 181 ? -1.279 -22.000 -9.567 1.00 37.72 181 LYS A O 1
ATOM 1399 N N . ASN A 1 182 ? -3.159 -23.098 -8.884 1.00 36.44 182 ASN A N 1
ATOM 1400 C CA . ASN A 1 182 ? -2.700 -23.948 -7.774 1.00 36.44 182 ASN A CA 1
ATOM 1401 C C . ASN A 1 182 ? -3.001 -23.385 -6.374 1.00 36.44 182 ASN A C 1
ATOM 1403 O O . ASN A 1 182 ? -2.178 -22.705 -5.779 1.00 36.44 182 ASN A O 1
ATOM 1407 N N . ASP A 1 183 ? -4.195 -23.686 -5.852 1.00 37.53 183 ASP A N 1
ATOM 1408 C CA . ASP A 1 183 ? -4.321 -24.522 -4.646 1.00 37.53 183 ASP A CA 1
ATOM 1409 C C . ASP A 1 183 ? -5.801 -24.777 -4.321 1.00 37.53 183 ASP A C 1
ATOM 1411 O O . ASP A 1 183 ? -6.521 -23.928 -3.799 1.00 37.53 183 ASP A O 1
ATOM 1415 N N . ALA A 1 184 ? -6.261 -25.985 -4.650 1.00 38.91 184 ALA A N 1
ATOM 1416 C CA . ALA A 1 184 ? -7.503 -26.546 -4.140 1.00 38.91 184 ALA A CA 1
ATOM 1417 C C . ALA A 1 184 ? -7.139 -27.491 -2.988 1.00 38.91 184 ALA A C 1
ATOM 1419 O O . ALA A 1 184 ? -6.640 -28.591 -3.213 1.00 38.91 184 ALA A O 1
ATOM 1420 N N . GLY A 1 185 ? -7.373 -27.054 -1.750 1.00 34.44 185 GLY A N 1
ATOM 1421 C CA . GLY A 1 185 ? -7.060 -27.829 -0.552 1.00 34.44 185 GLY A CA 1
ATOM 1422 C C . GLY A 1 185 ? -7.975 -27.471 0.616 1.00 34.44 185 GLY A C 1
ATOM 1423 O O . GLY A 1 185 ? -7.819 -26.433 1.247 1.00 34.44 185 GLY A O 1
ATOM 1424 N N . ASN A 1 186 ? -8.937 -28.356 0.876 1.00 35.28 186 ASN A N 1
ATOM 1425 C CA . ASN A 1 186 ? -9.898 -28.365 1.983 1.00 35.28 186 ASN A CA 1
ATOM 1426 C C . ASN A 1 186 ? -9.370 -27.834 3.331 1.00 35.28 186 ASN A C 1
ATOM 1428 O O . ASN A 1 186 ? -8.369 -28.328 3.844 1.00 35.28 186 ASN A O 1
ATOM 1432 N N . SER A 1 187 ? -10.155 -26.994 4.017 1.00 33.66 187 SER A N 1
ATOM 1433 C CA . SER A 1 187 ? -10.248 -27.057 5.485 1.00 33.66 187 SER A CA 1
ATOM 1434 C C . SER A 1 187 ? -11.555 -26.456 6.025 1.00 33.66 187 SER A C 1
ATOM 1436 O O . SER A 1 187 ? -12.020 -25.405 5.597 1.00 33.66 187 SER A O 1
ATOM 1438 N N . ALA A 1 188 ? -12.165 -27.211 6.940 1.00 31.70 188 ALA A N 1
ATOM 1439 C CA . ALA A 1 188 ? -13.492 -27.049 7.533 1.00 31.70 188 ALA A CA 1
ATOM 1440 C C . ALA A 1 188 ? -13.632 -25.813 8.460 1.00 31.70 188 ALA A C 1
ATOM 1442 O O . ALA A 1 188 ? -12.626 -25.290 8.948 1.00 31.70 188 ALA A O 1
ATOM 1443 N N . PRO A 1 189 ? -14.867 -25.357 8.769 1.00 30.92 189 PRO A N 1
ATOM 1444 C CA . PRO A 1 189 ? -15.089 -24.148 9.557 1.00 30.92 189 PRO A CA 1
ATOM 1445 C C . PRO A 1 189 ? -14.781 -24.380 11.045 1.00 30.92 189 PRO A C 1
ATOM 1447 O O . PRO A 1 189 ? -15.508 -25.068 11.760 1.00 30.92 189 PRO A O 1
ATOM 1450 N N . SER A 1 190 ? -13.703 -23.768 11.537 1.00 31.86 190 SER A N 1
ATOM 1451 C CA . SER A 1 190 ? -13.399 -23.691 12.969 1.00 31.86 190 SER A CA 1
ATOM 1452 C C . SER A 1 190 ? -14.156 -22.520 13.596 1.00 31.86 190 SER A C 1
ATOM 1454 O O . SER A 1 190 ? -13.705 -21.375 13.549 1.00 31.86 190 SER A O 1
ATOM 1456 N N . SER A 1 191 ? -15.279 -22.832 14.238 1.00 36.19 191 SER A N 1
ATOM 1457 C CA . SER A 1 191 ? -16.067 -21.930 15.079 1.00 36.19 191 SER A CA 1
ATOM 1458 C C . SER A 1 191 ? -15.209 -21.324 16.206 1.00 36.19 191 SER A C 1
ATOM 1460 O O . SER A 1 191 ? -14.920 -21.992 17.201 1.00 36.19 191 SER A O 1
ATOM 1462 N N . ARG A 1 192 ? -14.789 -20.057 16.078 1.00 35.34 192 ARG A N 1
ATOM 1463 C CA . ARG A 1 192 ? -14.136 -19.313 17.170 1.00 35.34 192 ARG A CA 1
ATOM 1464 C C . ARG A 1 192 ? -15.192 -18.671 18.060 1.00 35.34 192 ARG A C 1
ATOM 1466 O O . ARG A 1 192 ? -15.936 -17.800 17.628 1.00 35.34 192 ARG A O 1
ATOM 1473 N N . LYS A 1 193 ? -15.220 -19.102 19.319 1.00 32.06 193 LYS A N 1
ATOM 1474 C CA . LYS A 1 193 ? -15.915 -18.412 20.408 1.00 32.06 193 LYS A CA 1
ATOM 1475 C C . LYS A 1 193 ? -15.239 -17.052 20.627 1.00 32.06 193 LYS A C 1
ATOM 1477 O O . LYS A 1 193 ? -14.023 -17.004 20.808 1.00 32.06 193 LYS A O 1
ATOM 1482 N N . SER A 1 194 ? -16.016 -15.975 20.580 1.00 33.62 194 SER A N 1
ATOM 1483 C CA . SER A 1 194 ? -15.576 -14.604 20.848 1.00 33.62 194 SER A CA 1
ATOM 1484 C C . SER A 1 194 ? -15.177 -14.441 22.318 1.00 33.62 194 SER A C 1
ATOM 1486 O O . SER A 1 194 ? -15.984 -14.693 23.214 1.00 33.62 194 SER A O 1
ATOM 1488 N N . LEU A 1 195 ? -13.932 -14.030 22.557 1.00 27.53 195 LEU A N 1
ATOM 1489 C CA . LEU A 1 195 ? -13.444 -13.572 23.860 1.00 27.53 195 LEU A CA 1
ATOM 1490 C C . LEU A 1 195 ? -13.893 -12.106 24.066 1.00 27.53 195 LEU A C 1
ATOM 1492 O O . LEU A 1 195 ? -13.939 -11.377 23.075 1.00 27.53 195 LEU A O 1
ATOM 1496 N N . PRO A 1 196 ? -14.217 -11.640 25.288 1.00 33.81 196 PRO A N 1
ATOM 1497 C CA . PRO A 1 196 ? -14.572 -10.240 25.505 1.00 33.81 196 PRO A CA 1
ATOM 1498 C C . PRO A 1 196 ? -13.317 -9.367 25.368 1.00 33.81 196 PRO A C 1
ATOM 1500 O O . PRO A 1 196 ? -12.394 -9.478 26.175 1.00 33.81 196 PRO A O 1
ATOM 1503 N N . GLU A 1 197 ? -13.271 -8.521 24.340 1.00 41.66 197 GLU A N 1
ATOM 1504 C CA . GLU A 1 197 ? -12.267 -7.459 24.214 1.00 41.66 197 GLU A CA 1
ATOM 1505 C C . GLU A 1 197 ? -12.451 -6.447 25.366 1.00 41.66 197 GLU A C 1
ATOM 1507 O O . GLU A 1 197 ? -13.591 -6.088 25.686 1.00 41.66 197 GLU A O 1
ATOM 1512 N N . PRO A 1 198 ? -11.373 -5.973 26.016 1.00 49.53 198 PRO A N 1
ATOM 1513 C CA . PRO A 1 198 ? -11.474 -4.901 26.998 1.00 49.53 198 PRO A CA 1
ATOM 1514 C C . PRO A 1 198 ? -11.982 -3.634 26.300 1.00 49.53 198 PRO A C 1
ATOM 1516 O O . PRO A 1 198 ? -11.340 -3.119 25.387 1.00 49.53 198 PRO A O 1
ATOM 1519 N N . GLY A 1 199 ? -13.155 -3.149 26.714 1.00 57.69 199 GLY A N 1
ATOM 1520 C CA . GLY A 1 199 ? -13.767 -1.949 26.147 1.00 57.69 199 GLY A CA 1
ATOM 1521 C C . GLY A 1 199 ? -12.817 -0.750 26.196 1.00 57.69 199 GLY A C 1
ATOM 1522 O O . GLY A 1 199 ? -12.183 -0.486 27.220 1.00 57.69 199 GLY A O 1
ATOM 1523 N N . MET A 1 200 ? -12.712 -0.035 25.076 1.00 67.00 200 MET A N 1
ATOM 1524 C CA . MET A 1 200 ? -11.899 1.173 24.943 1.00 67.00 200 MET A CA 1
ATOM 1525 C C . MET A 1 200 ? -12.343 2.233 25.961 1.00 67.00 200 MET A C 1
ATOM 1527 O O . MET A 1 200 ? -13.541 2.448 26.158 1.00 67.00 200 MET A O 1
ATOM 1531 N N . GLN A 1 201 ? -11.394 2.898 26.628 1.00 70.69 201 GLN A N 1
ATOM 1532 C CA . GLN A 1 201 ? -11.731 3.900 27.640 1.00 70.69 201 GLN A CA 1
ATOM 1533 C C . GLN A 1 201 ? -12.364 5.137 26.991 1.00 70.69 201 GLN A C 1
ATOM 1535 O O . GLN A 1 201 ? -11.933 5.596 25.932 1.00 70.69 201 GLN A O 1
ATOM 1540 N N . ALA A 1 202 ? -13.368 5.722 27.652 1.00 72.56 202 ALA A N 1
ATOM 1541 C CA . ALA A 1 202 ? -14.099 6.889 27.146 1.00 72.56 202 ALA A CA 1
ATOM 1542 C C . ALA A 1 202 ? -13.190 8.100 26.841 1.00 72.56 202 ALA A C 1
ATOM 1544 O O . ALA A 1 202 ? -13.497 8.900 25.956 1.00 72.56 202 ALA A O 1
ATOM 1545 N N . SER A 1 203 ? -12.052 8.217 27.533 1.00 78.19 203 SER A N 1
ATOM 1546 C CA . SER A 1 203 ? -11.028 9.234 27.270 1.00 78.19 203 SER A CA 1
ATOM 1547 C C . SER A 1 203 ? -10.385 9.091 25.891 1.00 78.19 203 SER A C 1
ATOM 1549 O O . SER A 1 203 ? -10.163 10.095 25.216 1.00 78.19 203 SER A O 1
ATOM 1551 N N . ASP A 1 204 ? -10.120 7.860 25.453 1.00 79.25 204 ASP A N 1
ATOM 1552 C CA . ASP A 1 204 ? -9.474 7.584 24.166 1.00 79.25 204 ASP A CA 1
ATOM 1553 C C . ASP A 1 204 ? -10.452 7.844 23.012 1.00 79.25 204 ASP A C 1
ATOM 1555 O O . ASP A 1 204 ? -10.080 8.388 21.973 1.00 79.25 204 ASP A O 1
ATOM 1559 N N . ILE A 1 205 ? -11.732 7.536 23.238 1.00 78.19 205 ILE A N 1
ATOM 1560 C CA . ILE A 1 205 ? -12.838 7.856 22.328 1.00 78.19 205 ILE A CA 1
ATOM 1561 C C . ILE A 1 205 ? -12.931 9.371 22.122 1.00 78.19 205 ILE A C 1
ATOM 1563 O O . ILE A 1 205 ? -12.915 9.843 20.984 1.00 78.19 205 ILE A O 1
ATOM 1567 N N . LEU A 1 206 ? -12.969 10.143 23.212 1.00 79.50 206 LEU A N 1
ATOM 1568 C CA . LEU A 1 206 ? -13.051 11.602 23.141 1.00 79.50 206 LEU A CA 1
ATOM 1569 C C . LEU A 1 206 ? -11.827 12.214 22.443 1.00 79.50 206 LEU A C 1
ATOM 1571 O O . LEU A 1 206 ? -11.985 13.116 21.620 1.00 79.50 206 LEU A O 1
ATOM 1575 N N . ALA A 1 207 ? -10.628 11.697 22.727 1.00 82.62 207 ALA A N 1
ATOM 1576 C CA . ALA A 1 207 ? -9.395 12.147 22.088 1.00 82.62 207 ALA A CA 1
ATOM 1577 C C . ALA A 1 207 ? -9.426 11.940 20.564 1.00 82.62 207 ALA A C 1
ATOM 1579 O O . ALA A 1 207 ? -9.041 12.840 19.818 1.00 82.62 207 ALA A O 1
ATOM 1580 N N . GLY A 1 208 ? -9.938 10.797 20.093 1.00 80.56 208 GLY A N 1
ATOM 1581 C CA . GLY A 1 208 ? -10.101 10.534 18.662 1.00 80.56 208 GLY A CA 1
ATOM 1582 C C . GLY A 1 208 ? -11.022 11.547 17.979 1.00 80.56 208 GLY A C 1
ATOM 1583 O O . GLY A 1 208 ? -10.653 12.110 16.951 1.00 80.56 208 GLY A O 1
ATOM 1584 N N . PHE A 1 209 ? -12.179 11.845 18.579 1.00 82.56 209 PHE A N 1
ATOM 1585 C CA . PHE A 1 209 ? -13.121 12.837 18.044 1.00 82.56 209 PHE A CA 1
ATOM 1586 C C . PHE A 1 209 ? -12.547 14.258 18.018 1.00 82.56 209 PHE A C 1
ATOM 1588 O O . PHE A 1 209 ? -12.760 14.986 17.050 1.00 82.56 209 PHE A O 1
ATOM 1595 N N . GLN A 1 210 ? -11.795 14.651 19.047 1.00 85.31 210 GLN A N 1
ATOM 1596 C CA . GLN A 1 210 ? -11.172 15.975 19.120 1.00 85.31 210 GLN A CA 1
ATOM 1597 C C . GLN A 1 210 ? -10.076 16.188 18.069 1.00 85.31 210 GLN A C 1
ATOM 1599 O O . GLN A 1 210 ? -9.790 17.332 17.717 1.00 85.31 210 GLN A O 1
ATOM 1604 N N . GLU A 1 211 ? -9.465 15.119 17.554 1.00 86.81 211 GLU A N 1
ATOM 1605 C CA . GLU A 1 211 ? -8.403 15.230 16.555 1.00 86.81 211 GLU A CA 1
ATOM 1606 C C . GLU A 1 211 ? -8.940 15.413 15.125 1.00 86.81 211 GLU A C 1
ATOM 1608 O O . GLU A 1 211 ? -8.283 16.069 14.316 1.00 86.81 211 GLU A O 1
ATOM 1613 N N . VAL A 1 212 ? -10.144 14.916 14.812 1.00 84.88 212 VAL A N 1
ATOM 1614 C CA . VAL A 1 212 ? -10.722 14.948 13.449 1.00 84.88 212 VAL A CA 1
ATOM 1615 C C . VAL A 1 212 ? -10.728 16.346 12.807 1.00 84.88 212 VAL A C 1
ATOM 1617 O O . VAL A 1 212 ? -10.318 16.456 11.648 1.00 84.88 212 VAL A O 1
ATOM 1620 N N . PRO A 1 213 ? -11.105 17.437 13.509 1.00 85.31 213 PRO A N 1
ATOM 1621 C CA . PRO A 1 213 ? -11.071 18.782 12.930 1.00 85.31 213 PRO A CA 1
ATOM 1622 C C . PRO A 1 213 ? -9.680 19.233 12.468 1.00 85.31 213 PRO A C 1
ATOM 1624 O O . PRO A 1 213 ? -9.572 20.058 11.563 1.00 85.31 213 PRO A O 1
ATOM 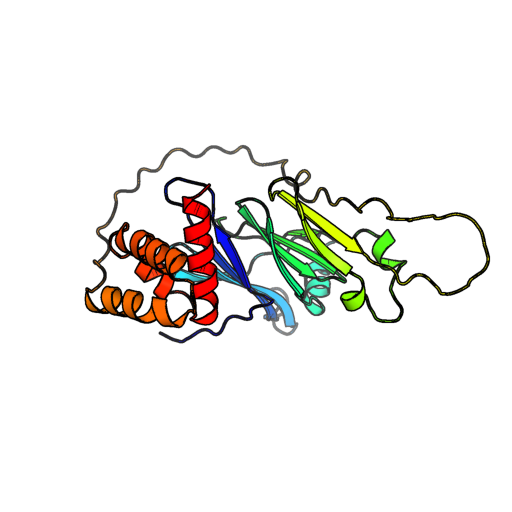1627 N N . SER A 1 214 ? -8.607 18.690 13.055 1.00 86.44 214 SER A N 1
ATOM 1628 C CA . SER A 1 214 ? -7.230 19.069 12.714 1.00 86.44 214 SER A CA 1
ATOM 1629 C C . SER A 1 214 ? -6.763 18.542 11.352 1.00 86.44 214 SER A C 1
ATOM 1631 O O . SER A 1 214 ? -5.761 19.019 10.825 1.00 86.44 214 SER A O 1
ATOM 1633 N N . TYR A 1 215 ? -7.496 17.603 10.744 1.00 85.94 215 TYR A N 1
ATOM 1634 C CA . TYR A 1 215 ? -7.124 16.983 9.467 1.00 85.94 215 TYR A CA 1
ATOM 1635 C C . TYR A 1 215 ? -7.501 17.818 8.232 1.00 85.94 215 TYR A C 1
ATOM 1637 O O . TYR A 1 215 ? -7.160 17.450 7.102 1.00 85.94 215 TYR A O 1
ATOM 1645 N N . GLY A 1 216 ? -8.198 18.946 8.417 1.00 87.75 216 GLY A N 1
ATOM 1646 C CA . GLY A 1 216 ? -8.614 19.819 7.316 1.00 87.75 216 GLY A CA 1
ATOM 1647 C C . GLY A 1 216 ? -9.536 19.109 6.321 1.00 87.75 216 GLY A C 1
ATOM 1648 O O . GLY A 1 216 ? -9.304 19.180 5.113 1.00 87.75 216 GLY A O 1
ATOM 1649 N N . LEU A 1 217 ? -10.509 18.352 6.838 1.00 88.75 217 LEU A N 1
ATOM 1650 C CA . LEU A 1 217 ? -11.642 17.824 6.073 1.00 88.75 217 LEU A CA 1
ATOM 1651 C C . LEU A 1 217 ? -12.665 18.944 5.853 1.00 88.75 217 LEU A C 1
ATOM 1653 O O . LEU A 1 217 ? -12.784 19.841 6.694 1.00 88.75 217 LEU A O 1
ATOM 1657 N N . ASP A 1 218 ? -13.418 18.895 4.755 1.00 92.12 218 ASP A N 1
ATOM 1658 C CA . ASP A 1 218 ? -14.580 19.769 4.625 1.00 92.12 218 ASP A CA 1
ATOM 1659 C C . ASP A 1 218 ? -15.680 19.378 5.629 1.00 92.12 218 ASP A C 1
ATOM 1661 O O . ASP A 1 218 ? -15.622 18.348 6.307 1.00 92.12 218 ASP A O 1
ATOM 1665 N N . ARG A 1 219 ? -16.685 20.246 5.772 1.00 90.94 219 ARG A N 1
ATOM 1666 C CA . ARG A 1 219 ? -17.727 20.080 6.789 1.00 90.94 219 ARG A CA 1
ATOM 1667 C C . ARG A 1 219 ? -18.576 18.822 6.576 1.00 90.94 219 ARG A C 1
ATOM 1669 O O . ARG A 1 219 ? -19.022 18.247 7.564 1.00 90.94 219 ARG A O 1
ATOM 1676 N N . ASP A 1 220 ? -18.831 18.427 5.333 1.00 91.25 220 ASP A N 1
ATOM 1677 C CA . ASP A 1 220 ? -19.646 17.251 5.020 1.00 91.25 220 ASP A CA 1
ATOM 1678 C C . ASP A 1 220 ? -18.860 15.965 5.304 1.00 91.25 220 ASP A C 1
ATOM 1680 O O . ASP A 1 220 ? -19.331 15.093 6.040 1.00 91.25 220 ASP A O 1
ATOM 1684 N N . ASP A 1 221 ? -17.610 15.906 4.845 1.00 91.94 221 ASP A N 1
ATOM 1685 C CA . ASP A 1 221 ? -16.695 14.798 5.123 1.00 91.94 221 ASP A CA 1
ATOM 1686 C C . ASP A 1 221 ? -16.410 14.644 6.626 1.00 91.94 221 ASP A C 1
ATOM 1688 O O . ASP A 1 221 ? -16.368 13.527 7.142 1.00 91.94 221 ASP A O 1
ATOM 1692 N N . MET A 1 222 ? -16.302 15.745 7.374 1.00 90.12 222 MET A N 1
ATOM 1693 C CA . MET A 1 222 ? -16.158 15.713 8.834 1.00 90.12 222 MET A CA 1
ATOM 1694 C C . MET A 1 222 ? -17.373 15.078 9.528 1.00 90.12 222 MET A C 1
ATOM 1696 O O . MET A 1 222 ? -17.211 14.270 10.444 1.00 90.12 222 MET A O 1
ATOM 1700 N N . LEU A 1 223 ? -18.596 15.418 9.107 1.00 89.75 223 LEU A N 1
ATOM 1701 C CA . LEU A 1 223 ? -19.812 14.832 9.682 1.00 89.75 223 LEU A CA 1
ATOM 1702 C C . LEU A 1 223 ? -19.918 13.338 9.355 1.00 89.75 223 LEU A C 1
ATOM 1704 O O . LEU A 1 223 ? -20.265 12.540 10.229 1.00 89.75 223 LEU A O 1
ATOM 1708 N N . LYS A 1 224 ? -19.553 12.940 8.131 1.00 91.00 224 LYS A N 1
ATOM 1709 C CA . LYS A 1 224 ? -19.457 11.525 7.746 1.00 91.00 224 LYS A CA 1
ATOM 1710 C C . LYS A 1 224 ? -18.410 10.785 8.580 1.00 91.00 224 LYS A C 1
ATOM 1712 O O . LYS A 1 224 ? -18.706 9.699 9.073 1.00 91.00 224 LYS A O 1
ATOM 1717 N N . ALA A 1 225 ? -17.238 11.384 8.813 1.00 89.88 225 ALA A N 1
ATOM 1718 C CA . ALA A 1 225 ? -16.205 10.824 9.683 1.00 89.88 225 ALA A CA 1
ATOM 1719 C C . ALA A 1 225 ? -16.733 10.566 11.102 1.00 89.88 225 ALA A C 1
ATOM 1721 O O . ALA A 1 225 ? -16.540 9.477 11.637 1.00 89.88 225 ALA A O 1
ATOM 1722 N N . TYR A 1 226 ? -17.450 11.519 11.704 1.00 88.19 226 TYR A N 1
ATOM 1723 C CA . TYR A 1 226 ? -18.022 11.324 13.038 1.00 88.19 226 TYR A CA 1
ATOM 1724 C C . TYR A 1 226 ? -19.046 10.196 13.098 1.00 88.19 226 TYR A C 1
ATOM 1726 O O . TYR A 1 226 ? -18.998 9.389 14.028 1.00 88.19 226 TYR A O 1
ATOM 1734 N N . ASN A 1 227 ? -19.917 10.093 12.094 1.00 87.06 227 ASN A N 1
ATOM 1735 C CA . ASN A 1 227 ? -20.856 8.979 11.996 1.00 87.06 227 ASN A CA 1
ATOM 1736 C C . ASN A 1 227 ? -20.105 7.644 11.898 1.00 87.06 227 ASN A C 1
ATOM 1738 O O . ASN A 1 227 ? -20.372 6.730 12.669 1.00 87.06 227 ASN A O 1
ATOM 1742 N N . ILE A 1 228 ? -19.106 7.551 11.018 1.00 86.00 228 ILE A N 1
ATOM 1743 C CA . ILE A 1 228 ? -18.286 6.345 10.835 1.00 86.00 228 ILE A CA 1
ATOM 1744 C C . ILE A 1 228 ? -17.608 5.927 12.140 1.00 86.00 228 ILE A C 1
ATOM 1746 O O . ILE A 1 228 ? -17.651 4.747 12.485 1.00 86.00 228 ILE A O 1
ATOM 1750 N N . LEU A 1 229 ? -17.005 6.871 12.864 1.00 86.75 229 LEU A N 1
ATOM 1751 C CA . LEU A 1 229 ? -16.297 6.609 14.118 1.00 86.75 229 LEU A CA 1
ATOM 1752 C C . LEU A 1 229 ? -17.241 6.229 15.269 1.00 86.75 229 LEU A C 1
ATOM 1754 O O . LEU A 1 229 ? -16.849 5.455 16.141 1.00 86.75 229 LEU A O 1
ATOM 1758 N N . GLY A 1 230 ? -18.473 6.746 15.269 1.00 80.62 230 GLY A N 1
ATOM 1759 C CA . GLY A 1 230 ? -19.468 6.503 16.317 1.00 80.62 230 GLY A CA 1
ATOM 1760 C C . GLY A 1 230 ? -20.214 5.167 16.224 1.00 80.62 230 GLY A C 1
ATOM 1761 O O . GLY A 1 230 ? -20.834 4.766 17.204 1.00 80.62 230 GLY A O 1
ATOM 1762 N N . LEU A 1 231 ? -20.162 4.472 15.083 1.00 76.38 231 LEU A N 1
ATOM 1763 C CA . LEU A 1 231 ? -21.003 3.292 14.819 1.00 76.38 231 LEU A CA 1
ATOM 1764 C C . LEU A 1 231 ? -20.460 1.958 15.364 1.00 76.38 231 LEU A C 1
ATOM 1766 O O . LEU A 1 231 ? -21.232 1.019 15.517 1.00 76.38 231 LEU A O 1
ATOM 1770 N N . ASP A 1 232 ? -19.162 1.854 15.659 1.00 74.31 232 ASP A N 1
ATOM 1771 C CA . ASP A 1 232 ? -18.486 0.556 15.857 1.00 74.31 232 ASP A CA 1
ATOM 1772 C C . ASP A 1 232 ? -17.872 0.398 17.262 1.00 74.31 232 ASP A C 1
ATOM 1774 O O . ASP A 1 232 ? -16.729 -0.024 17.413 1.00 74.31 232 ASP A O 1
ATOM 1778 N N . ASN A 1 233 ? -18.588 0.829 18.312 1.00 75.19 233 ASN A N 1
ATOM 1779 C CA . ASN A 1 233 ? -18.186 0.676 19.726 1.00 75.19 233 ASN A CA 1
ATOM 1780 C C . ASN A 1 233 ? -16.720 1.072 20.033 1.00 75.19 233 ASN A C 1
ATOM 1782 O O . ASN A 1 233 ? -16.054 0.466 20.871 1.00 75.19 233 ASN A O 1
ATOM 1786 N N . GLY A 1 234 ? -16.192 2.083 19.336 1.00 77.00 234 GLY A N 1
ATOM 1787 C CA . GLY A 1 234 ? -14.810 2.546 19.482 1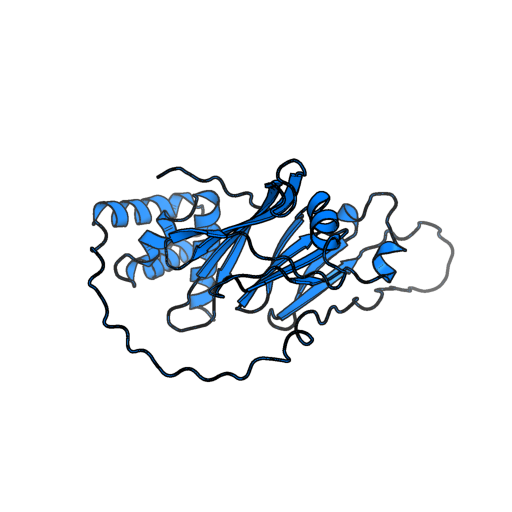.00 77.00 234 GLY A CA 1
ATOM 1788 C C . GLY A 1 234 ? -13.752 1.749 18.707 1.00 77.00 234 GLY A C 1
ATOM 1789 O O . GLY A 1 234 ? -12.611 2.194 18.645 1.00 77.00 234 GLY A O 1
ATOM 1790 N N . ARG A 1 235 ? -14.083 0.642 18.031 1.00 82.19 235 ARG A N 1
ATOM 1791 C CA . ARG A 1 235 ? -13.127 -0.140 17.221 1.00 82.19 235 ARG A CA 1
ATOM 1792 C C . ARG A 1 235 ? -12.483 0.704 16.119 1.00 82.19 235 ARG A C 1
ATOM 1794 O O . ARG A 1 235 ? -11.262 0.719 15.993 1.00 82.19 235 ARG A O 1
ATOM 1801 N N . ARG A 1 236 ? -13.277 1.486 15.383 1.00 86.00 236 ARG A N 1
ATOM 1802 C CA . ARG A 1 236 ? -12.776 2.415 14.351 1.00 86.00 236 ARG A CA 1
ATOM 1803 C C . ARG A 1 236 ? -11.913 3.542 14.916 1.00 86.00 236 ARG A C 1
ATOM 1805 O O . ARG A 1 236 ? -10.933 3.930 14.291 1.00 86.00 236 ARG A O 1
ATOM 1812 N N . ILE A 1 237 ? -12.230 4.026 16.114 1.00 85.75 237 ILE A N 1
ATOM 1813 C CA . ILE A 1 237 ? -11.400 5.011 16.823 1.00 85.75 237 ILE A CA 1
ATOM 1814 C C . ILE A 1 237 ? -10.074 4.367 17.239 1.00 85.75 237 ILE A C 1
ATOM 1816 O O . ILE A 1 237 ? -9.021 4.958 17.026 1.00 85.75 237 ILE A O 1
ATOM 1820 N N . SER A 1 238 ? -10.100 3.141 17.764 1.00 83.81 238 SER A N 1
ATOM 1821 C CA . SER A 1 238 ? -8.893 2.375 18.095 1.00 83.81 238 SER A CA 1
ATOM 1822 C C . SER A 1 238 ? -7.997 2.197 16.867 1.00 83.81 238 SER A C 1
ATOM 1824 O O . SER A 1 238 ? -6.800 2.480 16.916 1.00 83.81 238 SER A O 1
ATOM 1826 N N . CYS A 1 239 ? -8.591 1.842 15.726 1.00 84.94 239 CYS A N 1
ATOM 1827 C CA . CYS A 1 239 ? -7.908 1.778 14.439 1.00 84.94 239 CYS A CA 1
ATOM 1828 C C . CYS A 1 239 ? -7.285 3.124 14.036 1.00 84.94 239 CYS A C 1
ATOM 1830 O O . CYS A 1 239 ? -6.088 3.165 13.758 1.00 84.94 239 CYS A O 1
ATOM 1832 N N . LEU A 1 240 ? -8.052 4.220 14.065 1.00 87.44 240 LEU A N 1
ATOM 1833 C CA . LEU A 1 240 ? -7.573 5.573 13.753 1.00 87.44 240 LEU A CA 1
ATOM 1834 C C . LEU A 1 240 ? -6.383 5.975 14.638 1.00 87.44 240 LEU A C 1
ATOM 1836 O O . LEU A 1 240 ? -5.382 6.499 14.149 1.00 87.44 240 LEU A O 1
ATOM 1840 N N . LEU A 1 241 ? -6.473 5.717 15.944 1.00 86.38 241 LEU A N 1
ATOM 1841 C CA . LEU A 1 241 ? -5.421 6.054 16.902 1.00 86.38 241 LEU A CA 1
ATOM 1842 C C . LEU A 1 241 ? -4.191 5.149 16.769 1.00 86.38 241 LEU A C 1
ATOM 1844 O O . LEU A 1 241 ? -3.077 5.610 17.029 1.00 86.38 241 LEU A O 1
ATOM 1848 N N . GLY A 1 242 ? -4.375 3.908 16.315 1.00 84.94 242 GLY A N 1
ATOM 1849 C CA . GLY A 1 242 ? -3.298 2.984 15.964 1.00 84.94 242 GLY A CA 1
ATOM 1850 C C . GLY A 1 242 ? -2.489 3.425 14.741 1.00 84.94 242 GLY A C 1
ATOM 1851 O O . GLY A 1 242 ? -1.333 3.018 14.600 1.00 84.94 242 GLY A O 1
ATOM 1852 N N . LEU A 1 243 ? -3.052 4.285 13.886 1.00 86.62 243 LEU A N 1
ATOM 1853 C CA . LEU A 1 243 ? -2.353 4.851 12.738 1.00 86.62 243 LEU A CA 1
ATOM 1854 C C . LEU A 1 243 ? -1.495 6.070 13.121 1.00 86.62 243 LEU A C 1
ATOM 1856 O O . LEU A 1 243 ? -1.886 6.883 13.968 1.00 86.62 243 LEU A O 1
ATOM 1860 N N . PRO A 1 244 ? -0.344 6.259 12.457 1.00 85.62 244 PRO A N 1
ATOM 1861 C CA . PRO A 1 244 ? 0.419 7.502 12.496 1.00 85.62 244 PRO A CA 1
ATOM 1862 C C . PRO A 1 244 ? -0.394 8.685 11.977 1.00 85.62 244 PRO A C 1
ATOM 1864 O O . PRO A 1 244 ? -1.208 8.544 11.067 1.00 85.62 244 PRO A O 1
ATOM 1867 N N . LYS A 1 245 ? -0.159 9.872 12.550 1.00 85.56 245 LYS A N 1
ATOM 1868 C CA . LYS A 1 245 ? -0.981 11.067 12.298 1.00 85.56 245 LYS A CA 1
ATOM 1869 C C . LYS A 1 245 ? -1.091 11.447 10.819 1.00 85.56 245 LYS A C 1
ATOM 1871 O O . LYS A 1 245 ? -2.163 11.866 10.399 1.00 85.56 245 LYS A O 1
ATOM 1876 N N . ASN A 1 246 ? -0.024 11.274 10.041 1.00 84.00 246 ASN A N 1
ATOM 1877 C CA . ASN A 1 246 ? -0.014 11.583 8.610 1.00 84.00 246 ASN A CA 1
ATOM 1878 C C . ASN A 1 246 ? -0.964 10.690 7.790 1.00 84.00 246 ASN A C 1
ATOM 1880 O O . ASN A 1 246 ? -1.496 11.158 6.796 1.00 84.00 246 ASN A O 1
ATOM 1884 N N . MET A 1 247 ? -1.248 9.463 8.239 1.00 86.50 247 MET A N 1
ATOM 1885 C CA . MET A 1 247 ? -2.135 8.519 7.537 1.00 86.50 247 MET A CA 1
ATOM 1886 C C . MET A 1 247 ? -3.611 8.643 7.939 1.00 86.50 247 MET A C 1
ATOM 1888 O O . MET A 1 247 ? -4.493 8.114 7.263 1.00 86.50 247 MET A O 1
ATOM 1892 N N . ARG A 1 248 ? -3.906 9.307 9.062 1.00 90.25 248 ARG A N 1
ATOM 1893 C CA . ARG A 1 248 ? -5.259 9.351 9.647 1.00 90.25 248 ARG A CA 1
ATOM 1894 C C . ARG A 1 248 ? -6.278 10.015 8.727 1.00 90.25 248 ARG A C 1
ATOM 1896 O O . ARG A 1 248 ? -7.417 9.560 8.651 1.00 90.25 248 ARG A O 1
ATOM 1903 N N . LYS A 1 249 ? -5.859 11.054 7.998 1.00 90.75 249 LYS A N 1
ATOM 1904 C CA . LYS A 1 249 ? -6.700 11.733 7.005 1.00 90.75 249 LYS A CA 1
ATOM 1905 C C . LYS A 1 249 ? -7.052 10.809 5.839 1.00 90.75 249 LYS A C 1
ATOM 1907 O O . LYS A 1 249 ? -8.228 10.680 5.510 1.00 90.75 249 LYS A O 1
ATOM 1912 N N . ASP A 1 250 ? -6.052 10.162 5.248 1.00 90.06 250 ASP A N 1
ATOM 1913 C CA . ASP A 1 250 ? -6.246 9.282 4.090 1.00 90.06 250 ASP A CA 1
ATOM 1914 C C . ASP A 1 250 ? -7.117 8.079 4.444 1.00 90.06 250 ASP A C 1
ATOM 1916 O O . ASP A 1 250 ? -8.015 7.709 3.686 1.00 90.06 250 ASP A O 1
ATOM 1920 N N . TRP A 1 251 ? -6.924 7.532 5.646 1.00 91.19 251 TRP A N 1
ATOM 1921 C CA . TRP A 1 251 ? -7.779 6.484 6.185 1.00 91.19 251 TRP A CA 1
ATOM 1922 C C . TRP A 1 251 ? -9.235 6.936 6.359 1.00 91.19 251 TRP A C 1
ATOM 1924 O O . TRP A 1 251 ? -10.142 6.229 5.924 1.00 91.19 251 TRP A O 1
ATOM 1934 N N . LEU A 1 252 ? -9.486 8.127 6.919 1.00 91.31 252 LEU A N 1
ATOM 1935 C CA . LEU A 1 252 ? -10.852 8.651 7.051 1.00 91.31 252 LEU A CA 1
ATOM 1936 C C . LEU A 1 252 ? -11.523 8.850 5.691 1.00 91.31 252 LEU A C 1
ATOM 1938 O O . LEU A 1 252 ? -12.671 8.454 5.511 1.00 91.31 252 LEU A O 1
ATOM 1942 N N . LEU A 1 253 ? -10.809 9.424 4.721 1.00 91.38 253 LEU A N 1
ATOM 1943 C CA . LEU A 1 253 ? -11.329 9.615 3.366 1.00 91.38 253 LEU A CA 1
ATOM 1944 C C . LEU A 1 253 ? -11.634 8.280 2.675 1.00 91.38 253 LEU A C 1
ATOM 1946 O O . LEU A 1 253 ? -12.622 8.178 1.948 1.00 91.38 253 LEU A O 1
ATOM 1950 N N . MET A 1 254 ? -10.813 7.252 2.904 1.00 90.12 254 MET A N 1
ATOM 1951 C CA . MET A 1 254 ? -11.068 5.895 2.422 1.00 90.12 254 MET A CA 1
ATOM 1952 C C . MET A 1 254 ? -12.357 5.316 3.028 1.00 90.12 254 MET A C 1
ATOM 1954 O O . MET A 1 254 ? -13.209 4.832 2.282 1.00 90.12 254 MET A O 1
ATOM 1958 N N . GLU A 1 255 ? -12.535 5.402 4.349 1.00 87.75 255 GLU A N 1
ATOM 1959 C CA . GLU A 1 255 ? -13.754 4.929 5.020 1.00 87.75 255 GLU A CA 1
ATOM 1960 C C . GLU A 1 255 ? -15.001 5.694 4.547 1.00 87.75 255 GLU A C 1
ATOM 1962 O O . GLU A 1 255 ? -16.024 5.079 4.252 1.00 87.75 255 GLU A O 1
ATOM 1967 N N . ILE A 1 256 ? -14.914 7.018 4.379 1.00 88.19 256 ILE A N 1
ATOM 1968 C CA . ILE A 1 256 ? -16.019 7.845 3.867 1.00 88.19 256 ILE A CA 1
ATOM 1969 C C . ILE A 1 256 ? -16.439 7.408 2.464 1.00 88.19 256 ILE A C 1
ATOM 1971 O O . ILE A 1 256 ? -17.624 7.173 2.221 1.00 88.19 256 ILE A O 1
ATOM 1975 N N . LYS A 1 257 ? -15.480 7.269 1.541 1.00 86.00 257 LYS A N 1
ATOM 1976 C CA . LYS A 1 257 ? -15.759 6.840 0.161 1.00 86.00 257 LYS A CA 1
ATOM 1977 C C . LYS A 1 257 ? -16.432 5.477 0.120 1.00 86.00 257 LYS A C 1
ATOM 1979 O O . LYS A 1 257 ? -17.329 5.257 -0.685 1.00 86.00 257 LYS A O 1
ATOM 1984 N N . SER A 1 258 ? -16.023 4.585 1.012 1.00 78.69 258 SER A N 1
ATOM 1985 C CA . SER A 1 258 ? -16.559 3.234 1.072 1.00 78.69 258 SER A CA 1
ATOM 1986 C C . SER A 1 258 ? -17.995 3.128 1.596 1.00 78.69 258 SER A C 1
ATOM 1988 O O . SER A 1 258 ? -18.608 2.082 1.444 1.00 78.69 258 SER A O 1
ATOM 1990 N N . MET A 1 259 ? -18.533 4.188 2.206 1.00 73.19 259 MET A N 1
ATOM 1991 C CA . MET A 1 259 ? -19.929 4.251 2.652 1.00 73.19 259 MET A CA 1
ATOM 1992 C C . MET A 1 259 ? -20.895 4.617 1.511 1.00 73.19 259 MET A C 1
ATOM 1994 O O . MET A 1 259 ? -22.105 4.483 1.660 1.00 73.19 259 MET A O 1
ATOM 1998 N N . ILE A 1 260 ? -20.366 5.148 0.403 1.00 62.91 260 ILE A N 1
ATOM 1999 C CA . ILE A 1 260 ? -21.140 5.689 -0.727 1.00 62.91 260 ILE A CA 1
ATOM 2000 C C . ILE A 1 260 ? -21.197 4.688 -1.901 1.00 62.91 260 ILE A C 1
ATOM 2002 O O . ILE A 1 260 ? -22.014 4.863 -2.805 1.00 62.91 260 ILE A O 1
ATOM 2006 N N . ALA A 1 261 ? -20.337 3.664 -1.887 1.00 54.84 261 ALA A N 1
ATOM 2007 C CA . ALA A 1 261 ? -20.263 2.599 -2.889 1.00 54.84 261 ALA A CA 1
ATOM 2008 C C . ALA A 1 261 ? -21.158 1.412 -2.511 1.00 54.84 261 ALA A C 1
ATOM 2010 O O . ALA A 1 261 ? -21.777 0.847 -3.439 1.00 54.84 261 ALA A O 1
#

Secondary structure (DSSP, 8-state):
-------TTTEEEEE--STT--EEEEEEEEEEEE-SS-TTSEEEEEEEEEEETTEEEEE---EE-SS-TTHHHHHHHT----EEEEETTTEEEEEETTTEEEEEETTSSS--EEEEPPPHHHHHT--TT-GGGTEEEEEEGGGTEEEEEE---------------------EE-TTTTT------------PPPP-PPPPPHHHHHHHHHHGGGG---HHHHHHHHHHHHTTTTHHHHHHHHS-HHHHHHHHHHHHHHTT-

InterPro domains:
  IPR011676 Domain of unknown function DUF1618 [PF07762] (94-157)